Protein AF-A0A6A8ATD7-F1 (afdb_monomer_lite)

Radius of gyration: 40.84 Å; chains: 1; bounding box: 102×96×128 Å

Structure (mmCIF, N/CA/C/O backbone):
data_AF-A0A6A8ATD7-F1
#
_entry.id   AF-A0A6A8ATD7-F1
#
loop_
_atom_site.group_PDB
_atom_site.id
_atom_site.type_symbol
_atom_site.label_atom_id
_atom_site.label_alt_id
_atom_site.label_comp_id
_atom_site.label_asym_id
_atom_site.label_entity_id
_atom_site.label_seq_id
_atom_site.pdbx_PDB_ins_code
_atom_site.Cartn_x
_atom_site.Cartn_y
_atom_site.Cartn_z
_atom_site.occupancy
_atom_site.B_iso_or_equiv
_atom_site.auth_seq_id
_atom_site.auth_comp_id
_atom_site.auth_asym_id
_atom_site.auth_atom_id
_atom_site.pdbx_PDB_model_num
ATOM 1 N N . MET A 1 1 ? -62.891 -18.700 0.586 1.00 40.16 1 MET A N 1
ATOM 2 C CA . MET A 1 1 ? -63.172 -18.606 -0.859 1.00 40.16 1 MET A CA 1
ATOM 3 C C . MET A 1 1 ? -61.817 -18.672 -1.544 1.00 40.16 1 MET A C 1
ATOM 5 O O . MET A 1 1 ? -61.012 -17.787 -1.298 1.00 40.16 1 MET A O 1
ATOM 9 N N . SER A 1 2 ? -61.369 -19.858 -1.966 1.00 34.25 2 SER A N 1
ATOM 10 C CA . SER A 1 2 ? -61.765 -20.572 -3.205 1.00 34.25 2 SER A CA 1
ATOM 11 C C . SER A 1 2 ? -61.251 -19.806 -4.437 1.00 34.25 2 SER A C 1
ATOM 13 O O . SER A 1 2 ? -61.565 -18.628 -4.559 1.00 34.25 2 SER A O 1
ATOM 15 N N . VAL A 1 3 ? -60.330 -20.316 -5.267 1.00 36.59 3 VAL A N 1
ATOM 16 C CA . VAL A 1 3 ? -60.162 -21.677 -5.843 1.00 36.59 3 VAL A CA 1
ATOM 17 C C . VAL A 1 3 ? -61.295 -22.002 -6.815 1.00 36.59 3 VAL A C 1
ATOM 19 O O . VAL A 1 3 ? -62.446 -21.704 -6.510 1.00 36.59 3 VAL A O 1
ATOM 22 N N . ASP A 1 4 ? -60.899 -22.586 -7.952 1.00 38.72 4 ASP A N 1
ATOM 23 C CA . ASP A 1 4 ? -61.672 -22.819 -9.181 1.00 38.72 4 ASP A CA 1
ATOM 24 C C . ASP A 1 4 ? -62.015 -21.502 -9.929 1.00 38.72 4 ASP A C 1
ATOM 26 O O . ASP A 1 4 ? -62.230 -20.462 -9.312 1.00 38.72 4 ASP A O 1
ATOM 30 N N . ASP A 1 5 ? -61.949 -21.410 -11.262 1.00 43.12 5 ASP A N 1
ATOM 31 C CA . ASP A 1 5 ? -61.875 -22.457 -12.297 1.00 43.12 5 ASP A CA 1
ATOM 32 C C . ASP A 1 5 ? -60.520 -22.620 -13.024 1.00 43.12 5 ASP A C 1
ATOM 34 O O . ASP A 1 5 ? -59.587 -21.824 -12.882 1.00 43.12 5 ASP A O 1
ATOM 38 N N . LYS A 1 6 ? -60.398 -23.708 -13.808 1.00 36.31 6 LYS A N 1
ATOM 39 C CA . LYS A 1 6 ? -59.139 -24.159 -14.433 1.00 36.31 6 LYS A CA 1
ATOM 40 C C . LYS A 1 6 ? -59.381 -25.014 -15.699 1.00 36.31 6 LYS A C 1
ATOM 42 O O . LYS A 1 6 ? -60.119 -25.988 -15.616 1.00 36.31 6 LYS A O 1
ATOM 47 N N . LYS A 1 7 ? -58.570 -24.796 -16.759 1.00 32.59 7 LYS A N 1
ATOM 48 C CA . LYS A 1 7 ? -58.165 -25.786 -17.812 1.00 32.59 7 LYS A CA 1
ATOM 49 C C . LYS A 1 7 ? -59.142 -26.073 -18.995 1.00 32.59 7 LYS A C 1
ATOM 51 O O . LYS A 1 7 ? -60.333 -25.845 -18.873 1.00 32.59 7 LYS A O 1
ATOM 56 N N . ALA A 1 8 ? -58.579 -26.685 -20.066 1.00 34.16 8 ALA A N 1
ATOM 57 C CA . ALA A 1 8 ? -59.186 -27.320 -21.275 1.00 34.16 8 ALA A CA 1
ATOM 58 C C . ALA A 1 8 ? -59.668 -26.360 -22.400 1.00 34.16 8 ALA A C 1
ATOM 60 O O . ALA A 1 8 ? -60.276 -25.353 -22.066 1.00 34.16 8 ALA A O 1
ATOM 61 N N . LEU A 1 9 ? -59.476 -26.544 -23.731 1.00 35.12 9 LEU A N 1
ATOM 62 C CA . LEU A 1 9 ? -58.783 -27.466 -24.704 1.00 35.12 9 LEU A CA 1
ATOM 63 C C . LEU A 1 9 ? -58.534 -26.641 -26.020 1.00 35.12 9 LEU A C 1
ATOM 65 O O . LEU A 1 9 ? -59.105 -25.557 -26.110 1.00 35.12 9 LEU A O 1
ATOM 69 N N . LYS A 1 10 ? -57.805 -26.987 -27.106 1.00 34.66 10 LYS A N 1
ATOM 70 C CA . LYS A 1 10 ? -56.886 -28.073 -27.583 1.00 34.66 10 LYS A CA 1
ATOM 71 C C . LYS A 1 10 ? -55.489 -27.421 -27.884 1.00 34.66 10 LYS A C 1
ATOM 73 O O . LYS A 1 10 ? -55.251 -26.360 -27.315 1.00 34.66 10 LYS A O 1
ATOM 78 N N . GLU A 1 11 ? -54.444 -27.890 -28.594 1.00 32.44 11 GLU A N 1
ATOM 79 C CA . GLU A 1 11 ? -54.056 -28.951 -29.577 1.00 32.44 11 GLU A CA 1
ATOM 80 C C . GLU A 1 11 ? -54.230 -28.696 -31.099 1.00 32.44 11 GLU A C 1
ATOM 82 O O . GLU A 1 11 ? -55.168 -28.021 -31.506 1.00 32.44 11 GLU A O 1
ATOM 87 N N . GLU A 1 12 ? -53.313 -29.310 -31.879 1.00 34.22 12 GLU A N 1
ATOM 88 C CA . GLU A 1 12 ? -53.063 -29.269 -33.350 1.00 34.22 12 GLU A CA 1
ATOM 89 C C . GLU A 1 12 ? -52.489 -27.924 -33.887 1.00 34.22 12 GLU A C 1
ATOM 91 O O . GLU A 1 12 ? -53.000 -26.857 -33.562 1.00 34.22 12 GLU A O 1
ATOM 96 N N . GLU A 1 13 ? -51.295 -27.825 -34.509 1.00 33.88 13 GLU A N 1
ATOM 97 C CA . GLU A 1 13 ? -50.647 -28.521 -35.665 1.00 33.88 13 GLU A CA 1
ATOM 98 C C . GLU A 1 13 ? -51.083 -27.964 -37.045 1.00 33.88 13 GLU A C 1
ATOM 100 O O . GLU A 1 13 ? -52.244 -27.613 -37.208 1.00 33.88 13 GLU A O 1
ATOM 105 N N . SER A 1 14 ? -50.234 -27.834 -38.083 1.00 30.80 14 SER A N 1
ATOM 106 C CA . SER A 1 14 ? -48.757 -27.912 -38.233 1.00 30.80 14 SER A CA 1
ATOM 107 C C . SER A 1 14 ? -48.325 -27.348 -39.622 1.00 30.80 14 SER A C 1
ATOM 109 O O . SER A 1 14 ? -49.180 -26.937 -40.400 1.00 30.80 14 SER A O 1
ATOM 111 N N . GLU A 1 15 ? -47.013 -27.345 -39.935 1.00 35.56 15 GLU A N 1
ATOM 112 C CA . GLU A 1 15 ? -46.408 -27.040 -41.266 1.00 35.56 15 GLU A CA 1
ATOM 113 C C . GLU A 1 15 ? -46.536 -25.560 -41.762 1.00 35.56 15 GLU A C 1
ATOM 115 O O . GLU A 1 15 ? -47.236 -24.758 -41.156 1.00 35.56 15 GLU A O 1
ATOM 120 N N . GLU A 1 16 ? -45.797 -25.039 -42.760 1.00 34.44 16 GLU A N 1
ATOM 121 C CA . GLU A 1 16 ? -44.827 -25.622 -43.711 1.00 34.44 16 GLU A CA 1
ATOM 122 C C . GLU A 1 16 ? -43.628 -24.662 -44.022 1.00 34.44 16 GLU A C 1
ATOM 124 O O . GLU A 1 16 ? -43.617 -23.498 -43.631 1.00 34.44 16 GLU A O 1
ATOM 129 N N . LYS A 1 17 ? -42.610 -25.207 -44.712 1.00 32.72 17 LYS A N 1
ATOM 130 C CA . LYS A 1 17 ? -41.362 -24.678 -45.341 1.00 32.72 17 LYS A CA 1
ATOM 131 C C . LYS A 1 17 ? -41.271 -23.155 -45.633 1.00 32.72 17 LYS A C 1
ATOM 133 O O . LYS A 1 17 ? -42.250 -22.526 -45.997 1.00 32.72 17 LYS A O 1
ATOM 138 N N . ALA A 1 18 ? -40.131 -22.457 -45.526 1.00 31.05 18 ALA A N 1
ATOM 139 C CA . ALA A 1 18 ? -38.721 -22.736 -45.879 1.00 31.05 18 ALA A CA 1
ATOM 140 C C . ALA A 1 18 ? -38.381 -22.686 -47.392 1.00 31.05 18 ALA A C 1
ATOM 142 O O . ALA A 1 18 ? -38.636 -23.635 -48.123 1.00 31.05 18 ALA A O 1
ATOM 143 N N . GLU A 1 19 ? -37.673 -21.636 -47.830 1.00 32.84 19 GLU A N 1
ATOM 144 C CA . GLU A 1 19 ? -36.906 -21.616 -49.090 1.00 32.84 19 GLU A CA 1
ATOM 145 C C . GLU A 1 19 ? -35.592 -20.821 -48.908 1.00 32.84 19 GLU A C 1
ATOM 147 O O . GLU A 1 19 ? -35.436 -20.079 -47.934 1.00 32.84 19 GLU A O 1
ATOM 152 N N . ALA A 1 20 ? -34.609 -21.041 -49.788 1.00 32.78 20 ALA A N 1
ATOM 153 C CA . ALA A 1 20 ? -33.215 -20.627 -49.618 1.00 32.78 20 ALA A CA 1
ATOM 154 C C . ALA A 1 20 ? -32.666 -19.803 -50.808 1.00 32.78 20 ALA A C 1
ATOM 156 O O . ALA A 1 20 ? -33.395 -19.381 -51.699 1.00 32.78 20 ALA A O 1
ATOM 157 N N . ALA A 1 21 ? -31.357 -19.532 -50.776 1.00 35.41 21 ALA A N 1
ATOM 158 C CA . ALA A 1 21 ? -30.623 -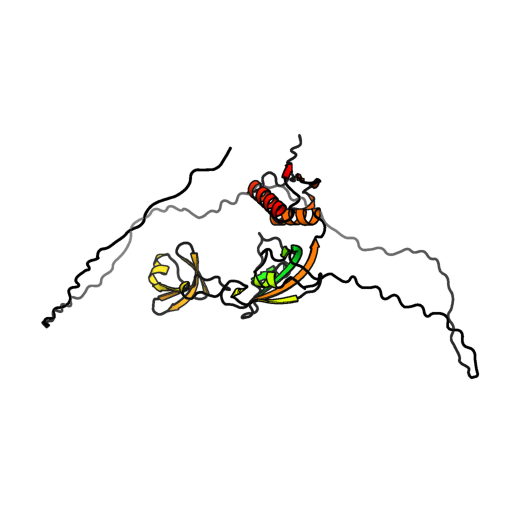18.703 -51.737 1.00 35.41 21 ALA A CA 1
ATOM 159 C C . ALA A 1 21 ? -30.608 -19.251 -53.184 1.00 35.41 21 ALA A C 1
ATOM 161 O O . ALA A 1 21 ? -31.016 -20.382 -53.448 1.00 35.41 21 ALA A O 1
ATOM 162 N N . PRO A 1 22 ? -29.962 -18.508 -54.100 1.00 43.31 22 PRO A N 1
ATOM 163 C CA . PRO A 1 22 ? -28.815 -19.137 -54.762 1.00 43.31 22 PRO A CA 1
ATOM 164 C C . PRO A 1 22 ? -27.500 -18.348 -54.640 1.00 43.31 22 PRO A C 1
ATOM 166 O O . PRO A 1 22 ? -27.470 -17.122 -54.531 1.00 43.31 22 PRO A O 1
ATOM 169 N N . GLU A 1 23 ? -26.387 -19.080 -54.704 1.00 34.09 23 GLU A N 1
ATOM 170 C CA . GLU A 1 23 ? -25.061 -18.526 -55.003 1.00 34.09 23 GLU A CA 1
ATOM 171 C C . GLU A 1 23 ? -24.939 -18.166 -56.497 1.00 34.09 23 GLU A C 1
ATOM 173 O O . GLU A 1 23 ? -25.579 -18.797 -57.336 1.00 34.09 23 GLU A O 1
ATOM 178 N N . GLU A 1 24 ? -23.995 -17.288 -56.869 1.00 29.91 24 GLU A N 1
ATOM 179 C CA . GLU A 1 24 ? -23.385 -17.374 -58.206 1.00 29.91 24 GLU A CA 1
ATOM 180 C C . GLU A 1 24 ? -21.855 -17.185 -58.182 1.00 29.91 24 GLU A C 1
ATOM 182 O O . GLU A 1 24 ? -21.312 -16.194 -57.688 1.00 29.91 24 GLU A O 1
ATOM 187 N N . LYS A 1 25 ? -21.156 -18.166 -58.765 1.00 32.47 25 LYS A N 1
ATOM 188 C CA . LYS A 1 25 ? -19.727 -18.206 -59.123 1.00 32.47 25 LYS A CA 1
ATOM 189 C C . LYS A 1 25 ? -19.558 -19.243 -60.251 1.00 32.47 25 LYS A C 1
ATOM 191 O O . LYS A 1 25 ? -20.339 -20.188 -60.306 1.00 32.47 25 LYS A O 1
ATOM 196 N N . PRO A 1 26 ? -18.448 -19.246 -61.012 1.00 48.28 26 PRO A N 1
ATOM 197 C CA . PRO A 1 26 ? -17.625 -18.119 -61.458 1.00 48.28 26 PRO A CA 1
ATOM 198 C C . PRO A 1 26 ? -17.373 -18.172 -62.988 1.00 48.28 26 PRO A C 1
ATOM 200 O O . PRO A 1 26 ? -17.513 -19.223 -63.615 1.00 48.28 26 PRO A O 1
ATOM 203 N N . LYS A 1 27 ? -16.858 -17.096 -63.607 1.00 33.53 27 LYS A N 1
ATOM 204 C CA . LYS A 1 27 ? -16.303 -17.166 -64.981 1.00 33.53 27 LYS A CA 1
ATOM 205 C C . LYS A 1 27 ? -14.881 -16.603 -65.085 1.00 33.53 27 LYS A C 1
ATOM 207 O O . LYS A 1 27 ? -14.540 -15.583 -64.496 1.00 33.53 27 LYS A O 1
ATOM 212 N N . LYS A 1 28 ? -14.036 -17.326 -65.830 1.00 31.05 28 LYS A N 1
ATOM 213 C CA . LYS A 1 28 ? -12.621 -17.023 -66.123 1.00 31.05 28 LYS A CA 1
ATOM 214 C C . LYS A 1 28 ? -12.524 -16.212 -67.422 1.00 31.05 28 LYS A C 1
ATOM 216 O O . LYS A 1 28 ? -13.229 -16.578 -68.355 1.00 31.05 28 LYS A O 1
ATOM 221 N N . ALA A 1 29 ? -11.556 -15.294 -67.564 1.00 29.98 29 ALA A N 1
ATOM 222 C CA . ALA A 1 29 ? -10.879 -15.066 -68.857 1.00 29.98 29 ALA A CA 1
ATOM 223 C C . ALA A 1 29 ? -9.576 -14.228 -68.796 1.00 29.98 29 ALA A C 1
ATOM 225 O O . ALA A 1 29 ? -9.501 -13.183 -68.167 1.00 29.98 29 ALA A O 1
ATOM 226 N N . ALA A 1 30 ? -8.583 -14.696 -69.561 1.00 30.75 30 ALA A N 1
ATOM 227 C CA . ALA A 1 30 ? -7.641 -13.936 -70.399 1.00 30.75 30 ALA A CA 1
ATOM 228 C C . ALA A 1 30 ? -6.889 -12.679 -69.879 1.00 30.75 30 ALA A C 1
ATOM 230 O O . ALA A 1 30 ? -7.307 -11.537 -70.034 1.00 30.75 30 ALA A O 1
ATOM 231 N N . LYS A 1 31 ? -5.621 -12.923 -69.514 1.00 29.11 31 LYS A N 1
ATOM 232 C CA . LYS A 1 31 ? -4.404 -12.206 -69.972 1.00 29.11 31 LYS A CA 1
ATOM 233 C C . LYS A 1 31 ? -4.601 -11.045 -70.980 1.00 29.11 31 LYS A C 1
ATOM 235 O O . LYS A 1 31 ? -5.037 -11.281 -72.106 1.00 29.11 31 LYS A O 1
ATOM 240 N N . LYS A 1 32 ? -3.920 -9.915 -70.736 1.00 31.42 32 LYS A N 1
ATOM 241 C CA . LYS A 1 32 ? -3.170 -9.224 -71.807 1.00 31.42 32 LYS A CA 1
ATOM 242 C C . LYS A 1 32 ? -1.857 -8.622 -71.289 1.00 31.42 32 LYS A C 1
ATOM 244 O O . LYS A 1 32 ? -1.850 -7.859 -70.332 1.00 31.42 32 LYS A O 1
ATOM 249 N N . LYS A 1 33 ? -0.735 -8.989 -71.920 1.00 30.55 33 LYS A N 1
ATOM 250 C CA . LYS A 1 33 ? 0.562 -8.309 -71.757 1.00 30.55 33 LYS A CA 1
ATOM 251 C C . LYS A 1 33 ? 0.620 -7.137 -72.737 1.00 30.55 33 LYS A C 1
ATOM 253 O O . LYS A 1 33 ? 0.372 -7.358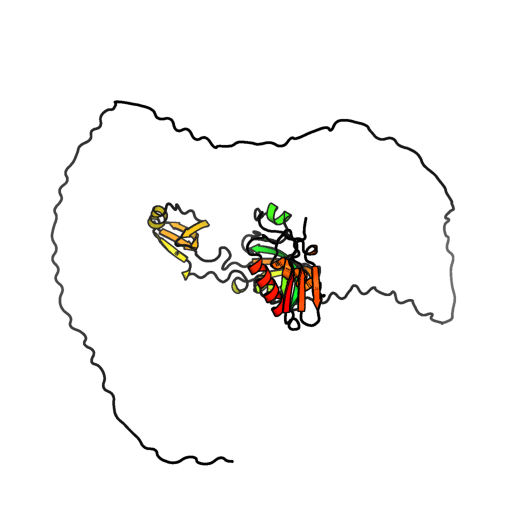 -73.918 1.00 30.55 33 LYS A O 1
ATOM 258 N N . THR A 1 34 ? 1.130 -5.988 -72.306 1.00 29.97 34 THR A N 1
ATOM 259 C CA . THR A 1 34 ? 1.780 -5.014 -73.199 1.00 29.97 34 THR A CA 1
ATOM 260 C C . THR A 1 34 ? 2.952 -4.360 -72.475 1.00 29.97 34 THR A C 1
ATOM 262 O O . THR A 1 34 ? 2.789 -3.709 -71.451 1.00 29.97 34 THR A O 1
ATOM 265 N N . THR A 1 35 ? 4.157 -4.559 -73.006 1.00 27.31 35 THR A N 1
ATOM 266 C CA . THR A 1 35 ? 5.391 -3.896 -72.564 1.00 27.31 35 THR A CA 1
ATOM 267 C C . THR A 1 35 ? 5.748 -2.756 -73.518 1.00 27.31 35 THR A C 1
ATOM 269 O O . THR A 1 35 ? 5.368 -2.825 -74.688 1.00 27.31 35 THR A O 1
ATOM 272 N N . LYS A 1 36 ? 6.532 -1.777 -73.021 1.00 29.59 36 LYS A N 1
ATOM 273 C CA . LYS A 1 36 ? 7.316 -0.702 -73.699 1.00 29.59 36 LYS A CA 1
ATOM 274 C C . LYS A 1 36 ? 7.022 0.681 -73.083 1.00 29.59 36 LYS A C 1
ATOM 276 O O . LYS A 1 36 ? 5.911 0.910 -72.636 1.00 29.59 36 LYS A O 1
ATOM 281 N N . LYS A 1 37 ? 7.946 1.656 -73.073 1.00 28.81 37 LYS A N 1
ATOM 282 C CA . LYS A 1 37 ? 9.426 1.651 -73.225 1.00 28.81 37 LYS A CA 1
ATOM 283 C C . LYS A 1 37 ? 9.957 3.047 -72.843 1.00 28.81 37 LYS A C 1
ATOM 285 O O . LYS A 1 37 ? 9.271 4.027 -73.080 1.00 28.81 37 LYS A O 1
ATOM 290 N N . LYS A 1 38 ? 11.185 3.101 -72.304 1.00 26.36 38 LYS A N 1
ATOM 291 C CA . LYS A 1 38 ? 12.090 4.265 -72.130 1.00 26.36 38 LYS A CA 1
ATOM 292 C C . LYS A 1 38 ? 11.544 5.677 -72.451 1.00 26.36 38 LYS A C 1
ATOM 294 O O . LYS A 1 38 ? 11.350 6.003 -73.617 1.00 26.36 38 LYS A O 1
ATOM 299 N N . ALA A 1 39 ? 11.670 6.580 -71.480 1.00 29.58 39 ALA A N 1
ATOM 300 C CA . ALA A 1 39 ? 12.248 7.901 -71.729 1.00 29.58 39 ALA A CA 1
ATOM 301 C C . ALA A 1 39 ? 13.116 8.307 -70.528 1.00 29.58 39 ALA A C 1
ATOM 303 O O . ALA A 1 39 ? 12.707 8.146 -69.383 1.00 29.58 39 ALA A O 1
ATOM 304 N N . ALA A 1 40 ? 14.319 8.815 -70.787 1.00 29.56 40 ALA A N 1
ATOM 305 C CA . ALA A 1 40 ? 15.171 9.432 -69.777 1.00 29.56 40 ALA A CA 1
ATOM 306 C C . ALA A 1 40 ? 15.479 10.858 -70.229 1.00 29.56 40 ALA A C 1
ATOM 308 O O . ALA A 1 40 ? 15.766 11.070 -71.408 1.00 29.56 40 ALA A O 1
ATOM 309 N N . LYS A 1 41 ? 15.474 11.827 -69.309 1.00 31.27 41 LYS A N 1
ATOM 310 C CA . LYS A 1 41 ? 16.052 13.145 -69.581 1.00 31.27 41 LYS A CA 1
ATOM 311 C C . LYS A 1 41 ? 16.795 13.662 -68.355 1.00 31.27 41 LYS A C 1
ATOM 313 O O . LYS A 1 41 ? 16.207 13.982 -67.330 1.00 31.27 41 LYS A O 1
ATOM 318 N N . LYS A 1 42 ? 18.119 13.690 -68.483 1.00 30.20 42 LYS A N 1
ATOM 319 C CA . LYS A 1 42 ? 19.069 14.250 -67.522 1.00 30.20 42 LYS A CA 1
ATOM 320 C C . LYS A 1 42 ? 19.272 15.719 -67.893 1.00 30.20 42 LYS A C 1
ATOM 322 O O . LYS A 1 42 ? 19.686 15.994 -69.015 1.00 30.20 42 LYS A O 1
ATOM 327 N N . VAL A 1 43 ? 19.001 16.638 -66.972 1.00 30.61 43 VAL A N 1
ATOM 328 C CA . VAL A 1 43 ? 19.384 18.056 -67.081 1.00 30.61 43 VAL A CA 1
ATOM 329 C C . VAL A 1 43 ? 20.166 18.419 -65.821 1.00 30.61 43 VAL A C 1
ATOM 331 O O . VAL A 1 43 ? 19.935 17.849 -64.756 1.00 30.61 43 VAL A O 1
ATOM 334 N N . THR A 1 44 ? 21.172 19.275 -65.966 1.00 24.91 44 THR A N 1
ATOM 335 C CA . THR A 1 44 ? 22.261 19.456 -65.000 1.00 24.91 44 THR A CA 1
ATOM 336 C C . THR A 1 44 ? 22.473 20.926 -64.641 1.00 24.91 44 THR A C 1
ATOM 338 O O . THR A 1 44 ? 22.157 21.817 -65.424 1.00 24.91 44 THR A O 1
ATOM 341 N N . THR A 1 45 ? 23.150 21.158 -63.507 1.00 25.64 45 THR A N 1
ATOM 342 C CA . THR A 1 45 ? 23.632 22.476 -63.028 1.00 25.64 45 THR A CA 1
ATOM 343 C C . THR A 1 45 ? 22.514 23.413 -62.502 1.00 25.64 45 THR A C 1
ATOM 345 O O . THR A 1 45 ? 21.340 23.139 -62.707 1.00 25.64 45 THR A O 1
ATOM 348 N N . LYS A 1 46 ? 22.796 24.478 -61.729 1.00 29.20 46 LYS A N 1
ATOM 349 C CA . LYS A 1 46 ? 24.097 25.121 -61.454 1.00 29.20 46 LYS A CA 1
ATOM 350 C C . LYS A 1 46 ? 24.228 25.669 -60.021 1.00 29.20 46 LYS A C 1
ATOM 352 O O . LYS A 1 46 ? 23.265 26.076 -59.388 1.00 29.20 46 LYS A O 1
ATOM 357 N N . LYS A 1 47 ? 25.476 25.682 -59.548 1.00 29.62 47 LYS A N 1
ATOM 358 C CA . LYS A 1 47 ? 25.993 26.223 -58.276 1.00 29.62 47 LYS A CA 1
ATOM 359 C C . LYS A 1 47 ? 26.081 27.755 -58.312 1.00 29.62 47 LYS A C 1
ATOM 361 O O . LYS A 1 47 ? 26.689 28.257 -59.255 1.00 29.62 47 LYS A O 1
ATOM 366 N N . MET A 1 48 ? 25.654 28.460 -57.254 1.00 28.30 48 MET A N 1
ATOM 367 C CA . MET A 1 48 ? 26.293 29.713 -56.789 1.00 28.30 48 MET A CA 1
ATOM 368 C C . MET A 1 48 ? 25.820 30.173 -55.394 1.00 28.30 48 MET A C 1
ATOM 370 O O . MET A 1 48 ? 24.810 29.692 -54.893 1.00 28.30 48 MET A O 1
ATOM 374 N N . ALA A 1 49 ? 26.582 31.078 -54.763 1.00 31.95 49 ALA A N 1
ATOM 375 C CA . ALA A 1 49 ? 26.300 31.674 -53.450 1.00 31.95 49 ALA A CA 1
ATOM 376 C C . ALA A 1 49 ? 26.966 33.060 -53.318 1.00 31.95 49 ALA A C 1
ATOM 378 O O . ALA A 1 49 ? 28.097 33.220 -53.783 1.00 31.95 49 ALA A O 1
ATOM 379 N N . SER A 1 50 ? 26.329 34.037 -52.648 1.00 27.98 50 SER A N 1
ATOM 380 C CA . SER A 1 50 ? 26.954 35.346 -52.355 1.00 27.98 50 SER A CA 1
ATOM 381 C C . SER A 1 50 ? 26.250 36.219 -51.288 1.00 27.98 50 SER A C 1
ATOM 383 O O . SER A 1 50 ? 25.103 36.609 -51.457 1.00 27.98 50 SER A O 1
ATOM 385 N N . LYS A 1 51 ? 27.017 36.601 -50.252 1.00 28.23 51 LYS A N 1
ATOM 386 C CA . LYS A 1 51 ? 27.095 37.915 -49.552 1.00 28.23 51 LYS A CA 1
ATOM 387 C C . LYS A 1 51 ? 25.824 38.737 -49.175 1.00 28.23 51 LYS A C 1
ATOM 389 O O . LYS A 1 51 ? 25.369 39.574 -49.935 1.00 28.23 51 LYS A O 1
ATOM 394 N N . ALA A 1 52 ? 25.452 38.652 -47.890 1.00 27.39 52 ALA A N 1
ATOM 395 C CA . ALA A 1 52 ? 25.731 39.636 -46.809 1.00 27.39 52 ALA A CA 1
ATOM 396 C C . ALA A 1 52 ? 25.228 41.122 -46.789 1.00 27.39 52 ALA A C 1
ATOM 398 O O . ALA A 1 52 ? 25.552 41.925 -47.653 1.00 27.39 52 ALA A O 1
ATOM 399 N N . LYS A 1 53 ? 24.729 41.499 -45.584 1.00 26.70 53 LYS A N 1
ATOM 400 C CA . LYS A 1 53 ? 24.822 42.793 -44.833 1.00 26.70 53 LYS A CA 1
ATOM 401 C C . LYS A 1 53 ? 23.985 44.044 -45.218 1.00 26.70 53 LYS A C 1
ATOM 403 O O . LYS A 1 53 ? 24.451 44.890 -45.973 1.00 26.70 53 LYS A O 1
ATOM 408 N N . LYS A 1 54 ? 22.909 44.284 -44.442 1.00 26.62 54 LYS A N 1
ATOM 409 C CA . LYS A 1 54 ? 22.557 45.493 -43.621 1.00 26.62 54 LYS A CA 1
ATOM 410 C C . LYS A 1 54 ? 21.119 45.300 -43.068 1.00 26.62 54 LYS A C 1
ATOM 412 O O . LYS A 1 54 ? 20.355 44.595 -43.709 1.00 26.62 54 LYS A O 1
ATOM 417 N N . ALA A 1 55 ? 20.668 45.835 -41.927 1.00 27.25 55 ALA A N 1
ATOM 418 C CA . ALA A 1 55 ? 21.322 46.499 -40.788 1.00 27.25 55 ALA A CA 1
ATOM 419 C C . ALA A 1 55 ? 20.536 46.188 -39.478 1.00 27.25 55 ALA A C 1
ATOM 421 O O . ALA A 1 55 ? 19.570 45.432 -39.497 1.00 27.25 55 ALA A O 1
ATOM 422 N N . GLU A 1 56 ? 20.979 46.725 -38.339 1.00 28.73 56 GLU A N 1
ATOM 423 C CA . GLU A 1 56 ? 20.439 46.478 -36.983 1.00 28.73 56 GLU A CA 1
ATOM 424 C C . GLU A 1 56 ? 19.251 47.424 -36.631 1.00 28.73 56 GLU A C 1
ATOM 426 O O . GLU A 1 56 ? 19.090 48.428 -37.326 1.00 28.73 56 GLU A O 1
ATOM 431 N N . PRO A 1 57 ? 18.420 47.153 -35.590 1.00 32.41 57 PRO A N 1
ATOM 432 C CA . PRO A 1 57 ? 18.859 47.370 -34.202 1.00 32.41 57 PRO A CA 1
ATOM 433 C C . PRO A 1 57 ? 18.459 46.287 -33.173 1.00 32.41 57 PRO A C 1
ATOM 435 O O . PRO A 1 57 ? 17.548 45.481 -33.352 1.00 32.41 57 PRO A O 1
ATOM 438 N N . LYS A 1 58 ? 19.166 46.305 -32.037 1.00 27.42 58 LYS A N 1
ATOM 439 C CA . LYS A 1 58 ? 19.061 45.349 -30.921 1.00 27.42 58 LYS A CA 1
ATOM 440 C C . LYS A 1 58 ? 17.797 45.554 -30.068 1.00 27.42 58 LYS A C 1
ATOM 442 O O . LYS A 1 58 ? 17.567 46.655 -29.573 1.00 27.42 58 LYS A O 1
ATOM 447 N N . LYS A 1 59 ? 17.110 44.465 -29.698 1.00 30.23 59 LYS A N 1
ATOM 448 C CA . LYS A 1 59 ? 16.376 44.369 -28.416 1.00 30.23 59 LYS A CA 1
ATOM 449 C C . LYS A 1 59 ? 16.964 43.240 -27.568 1.00 30.23 59 LYS A C 1
ATOM 451 O O . LYS A 1 59 ? 16.983 42.088 -27.985 1.00 30.23 59 LYS A O 1
ATOM 456 N N . LYS A 1 60 ? 17.460 43.580 -26.372 1.00 28.89 60 LYS A N 1
ATOM 457 C CA . LYS A 1 60 ? 17.896 42.611 -25.354 1.00 28.89 60 LYS A CA 1
ATOM 458 C C . LYS A 1 60 ? 16.688 42.184 -24.516 1.00 28.89 60 LYS A C 1
ATOM 460 O O . LYS A 1 60 ? 16.084 43.034 -23.872 1.00 28.89 60 LYS A O 1
ATOM 465 N N . THR A 1 61 ? 16.418 40.887 -24.423 1.00 27.28 61 THR A N 1
ATOM 466 C CA . THR A 1 61 ? 15.538 40.300 -23.396 1.00 27.28 61 THR A CA 1
ATOM 467 C C . THR A 1 61 ? 16.261 39.143 -22.710 1.00 27.28 61 THR A C 1
ATOM 469 O O . THR A 1 61 ? 16.114 37.970 -23.041 1.00 27.28 61 THR A O 1
ATOM 472 N N . THR A 1 62 ? 17.121 39.487 -21.751 1.00 27.23 62 THR A N 1
ATOM 473 C CA . THR A 1 62 ? 17.844 38.512 -20.924 1.00 27.23 62 THR A CA 1
ATOM 474 C C . THR A 1 62 ? 16.898 37.760 -19.992 1.00 27.23 62 THR A C 1
ATOM 476 O O . THR A 1 62 ? 16.060 38.383 -19.338 1.00 27.23 62 THR A O 1
ATOM 479 N N . LYS A 1 63 ? 17.114 36.447 -19.826 1.00 31.44 63 LYS A N 1
ATOM 480 C CA . LYS A 1 63 ? 16.550 35.672 -18.707 1.00 31.44 63 LYS A CA 1
ATOM 481 C C . LYS A 1 63 ? 16.809 36.402 -17.382 1.00 31.44 63 LYS A C 1
ATOM 483 O O . LYS A 1 63 ? 17.955 36.742 -17.095 1.00 31.44 63 LYS A O 1
ATOM 488 N N . LYS A 1 64 ? 15.794 36.526 -16.524 1.00 30.09 64 LYS A N 1
ATOM 489 C CA . LYS A 1 64 ? 16.001 36.771 -15.090 1.00 30.09 64 LYS A CA 1
ATOM 490 C C . LYS A 1 64 ? 14.928 36.051 -14.277 1.00 30.09 64 LYS A C 1
ATOM 492 O O . LYS A 1 64 ? 13.772 36.457 -14.286 1.00 30.09 64 LYS A O 1
ATOM 497 N N . LYS A 1 65 ? 15.314 34.979 -13.571 1.00 28.05 65 LYS A N 1
ATOM 498 C CA . LYS A 1 65 ? 14.464 34.379 -12.530 1.00 28.05 65 LYS A CA 1
ATOM 499 C C . LYS A 1 65 ? 14.216 35.442 -11.455 1.00 28.05 65 LYS A C 1
ATOM 501 O O . LYS A 1 65 ? 15.175 36.004 -10.925 1.00 28.05 65 LYS A O 1
ATOM 506 N N . ALA A 1 66 ? 12.956 35.701 -11.124 1.00 27.80 66 ALA A N 1
ATOM 507 C CA . ALA A 1 66 ? 12.588 36.594 -10.034 1.00 27.80 66 ALA A CA 1
ATOM 508 C C . ALA A 1 66 ? 12.652 35.847 -8.692 1.00 27.80 66 ALA A C 1
ATOM 510 O O . ALA A 1 66 ? 11.638 35.417 -8.157 1.00 27.80 66 ALA A O 1
ATOM 511 N N . ALA A 1 67 ? 13.856 35.698 -8.136 1.00 28.05 67 ALA A N 1
ATOM 512 C CA . ALA A 1 67 ? 14.000 35.402 -6.715 1.00 28.05 67 ALA A CA 1
ATOM 513 C C . ALA A 1 67 ? 13.927 36.725 -5.935 1.00 28.05 67 ALA A C 1
ATOM 515 O O . ALA A 1 67 ? 14.793 37.587 -6.105 1.00 28.05 67 ALA A O 1
ATOM 516 N N . LYS A 1 68 ? 12.918 36.895 -5.073 1.00 27.84 68 LYS A N 1
ATOM 517 C CA . LYS A 1 68 ? 12.892 37.967 -4.067 1.00 27.84 68 LYS A CA 1
ATOM 518 C C . LYS A 1 68 ? 12.520 37.385 -2.704 1.00 27.84 68 LYS A C 1
ATOM 520 O O . LYS A 1 68 ? 11.768 36.425 -2.611 1.00 27.84 68 LYS A O 1
ATOM 525 N N . LYS A 1 69 ? 13.142 37.933 -1.663 1.00 26.98 69 LYS A N 1
ATOM 526 C CA . LYS A 1 69 ? 13.321 37.329 -0.339 1.00 26.98 69 LYS A CA 1
ATOM 527 C C . LYS A 1 69 ? 12.837 38.305 0.731 1.00 26.98 69 LYS A C 1
ATOM 529 O O . LYS A 1 69 ? 13.323 39.433 0.756 1.00 26.98 69 LYS A O 1
ATOM 534 N N . VAL A 1 70 ? 11.953 37.849 1.618 1.00 27.58 70 VAL A N 1
ATOM 535 C CA . VAL A 1 70 ? 11.509 38.548 2.840 1.00 27.58 70 VAL A CA 1
ATOM 536 C C . VAL A 1 70 ? 11.400 37.480 3.943 1.00 27.58 70 VAL A C 1
ATOM 538 O O . VAL A 1 70 ? 10.421 36.756 3.998 1.00 27.58 70 VAL A O 1
ATOM 541 N N . THR A 1 71 ? 12.494 37.060 4.583 1.00 23.66 71 THR A N 1
ATOM 542 C CA . THR A 1 71 ? 13.140 37.667 5.770 1.00 23.66 71 THR A CA 1
ATOM 543 C C . THR A 1 71 ? 12.329 37.605 7.071 1.00 23.66 71 THR A C 1
ATOM 545 O O . THR A 1 71 ? 11.601 38.536 7.400 1.00 23.66 71 THR A O 1
ATOM 548 N N . THR A 1 72 ? 12.641 36.612 7.903 1.00 27.02 72 THR A N 1
ATOM 549 C CA . THR A 1 72 ? 12.688 36.748 9.371 1.00 27.02 72 THR A CA 1
ATOM 550 C C . THR A 1 72 ? 14.099 36.388 9.867 1.00 27.02 72 THR A C 1
ATOM 552 O O . THR A 1 72 ? 14.941 35.922 9.093 1.00 27.02 72 THR A O 1
ATOM 555 N N . LYS A 1 73 ? 14.436 36.756 11.111 1.00 28.86 73 LYS A N 1
ATOM 556 C CA . LYS A 1 73 ? 15.834 36.870 11.571 1.00 28.86 73 LYS A CA 1
ATOM 557 C C . LYS A 1 73 ? 16.390 35.568 12.156 1.00 28.86 73 LYS A C 1
ATOM 559 O O . LYS A 1 73 ? 15.760 34.937 12.993 1.00 28.86 73 LYS A O 1
ATOM 564 N N . LYS A 1 74 ? 17.648 35.271 11.819 1.00 26.47 74 LYS A N 1
ATOM 565 C CA . LYS A 1 74 ? 18.515 34.349 12.564 1.00 26.47 74 LYS A CA 1
ATOM 566 C C . LYS A 1 74 ? 19.241 35.129 13.664 1.00 26.47 74 LYS A C 1
ATOM 568 O O . LYS A 1 74 ? 20.125 35.924 13.353 1.00 26.47 74 LYS A O 1
ATOM 573 N N . THR A 1 75 ? 18.908 34.890 14.927 1.00 25.36 75 THR A N 1
ATOM 574 C CA . THR A 1 75 ? 19.789 35.198 16.066 1.00 25.36 75 THR A CA 1
ATOM 575 C C . THR A 1 75 ? 20.682 33.988 16.342 1.00 25.36 75 THR A C 1
ATOM 577 O O . THR A 1 75 ? 20.277 32.844 16.147 1.00 25.36 75 THR A O 1
ATOM 580 N N . ALA A 1 76 ? 21.934 34.227 16.733 1.00 28.25 76 ALA A N 1
ATOM 581 C CA . ALA A 1 76 ? 22.901 33.166 16.995 1.00 28.25 76 ALA A CA 1
ATOM 582 C C . ALA A 1 76 ? 23.834 33.557 18.145 1.00 28.25 76 ALA A C 1
ATOM 584 O O . ALA A 1 76 ? 24.471 34.606 18.099 1.00 28.25 76 ALA A O 1
ATOM 585 N N . SER A 1 77 ? 23.952 32.682 19.143 1.00 27.42 77 SER A N 1
ATOM 586 C CA . SER A 1 77 ? 24.892 32.819 20.259 1.00 27.42 77 SER A CA 1
ATOM 587 C C . SER A 1 77 ? 25.285 31.432 20.788 1.00 27.42 77 SER A C 1
ATOM 589 O O . SER A 1 77 ? 24.520 30.782 21.494 1.00 27.42 77 SER A O 1
ATOM 591 N N . LYS A 1 78 ? 26.485 30.940 20.433 1.00 25.69 78 LYS A N 1
ATOM 592 C CA . LYS A 1 78 ? 27.054 29.711 21.026 1.00 25.69 78 LYS A CA 1
ATOM 593 C C . LYS A 1 78 ? 28.582 29.623 20.896 1.00 25.69 78 LYS A C 1
ATOM 595 O O . LYS A 1 78 ? 29.094 29.196 19.867 1.00 25.69 78 LYS A O 1
ATOM 600 N N . ALA A 1 79 ? 29.296 29.987 21.963 1.00 28.53 79 ALA A N 1
ATOM 601 C CA . ALA A 1 79 ? 30.714 29.703 22.249 1.00 28.53 79 ALA A CA 1
ATOM 602 C C . ALA A 1 79 ? 31.031 30.237 23.670 1.00 28.53 79 ALA A C 1
ATOM 604 O O . ALA A 1 79 ? 30.452 31.249 24.045 1.00 28.53 79 ALA A O 1
ATOM 605 N N . LYS A 1 80 ? 31.914 29.658 24.500 1.00 26.53 80 LYS A N 1
ATOM 606 C CA . LYS A 1 80 ? 32.773 28.460 24.360 1.00 26.53 80 LYS A CA 1
ATOM 607 C C . LYS A 1 80 ? 33.227 27.955 25.754 1.00 26.53 80 LYS A C 1
ATOM 609 O O . LYS A 1 80 ? 33.292 28.748 26.679 1.00 26.53 80 LYS A O 1
ATOM 614 N N . LYS A 1 81 ? 33.669 26.686 25.816 1.00 24.86 81 LYS A N 1
ATOM 615 C CA . LYS A 1 81 ? 34.563 26.048 26.822 1.00 24.86 81 LYS A CA 1
ATOM 616 C C . LYS A 1 81 ? 34.189 26.050 28.324 1.00 24.86 81 LYS A C 1
ATOM 618 O O . LYS A 1 81 ? 34.289 27.068 28.993 1.00 24.86 81 LYS A O 1
ATOM 623 N N . ALA A 1 82 ? 34.076 24.837 28.879 1.00 25.64 82 ALA A N 1
ATOM 624 C CA . ALA A 1 82 ? 34.833 24.387 30.061 1.00 25.64 82 ALA A CA 1
ATOM 625 C C . ALA A 1 82 ? 34.918 22.841 30.072 1.00 25.64 82 ALA A C 1
ATOM 627 O O . ALA A 1 82 ? 34.060 22.182 29.488 1.00 25.64 82 ALA A O 1
ATOM 628 N N . GLU A 1 83 ? 35.949 22.273 30.706 1.00 29.23 83 GLU A N 1
ATOM 629 C CA . GLU A 1 83 ? 36.200 20.819 30.820 1.00 29.23 83 GLU A CA 1
ATOM 630 C C . GLU A 1 83 ? 35.892 20.278 32.242 1.00 29.23 83 GLU A C 1
ATOM 632 O O . GLU A 1 83 ? 35.650 21.072 33.158 1.00 29.23 83 GLU A O 1
ATOM 637 N N . PRO A 1 84 ? 35.815 18.944 32.457 1.00 30.86 84 PRO A N 1
ATOM 638 C CA . PRO A 1 84 ? 35.095 18.370 33.599 1.00 30.86 84 PRO A CA 1
ATOM 639 C C . PRO A 1 84 ? 35.866 18.359 34.930 1.00 30.86 84 PRO A C 1
ATOM 641 O O . PRO A 1 84 ? 37.088 18.220 34.979 1.00 30.86 84 PRO A O 1
ATOM 644 N N . LYS A 1 85 ? 35.120 18.380 36.046 1.00 27.75 85 LYS A N 1
ATOM 645 C CA . LYS A 1 85 ? 35.638 18.148 37.408 1.00 27.75 85 LYS A CA 1
ATOM 646 C C . LYS A 1 85 ? 35.238 16.761 37.935 1.00 27.75 85 LYS A C 1
ATOM 648 O O . LYS A 1 85 ? 34.108 16.322 37.757 1.00 27.75 85 LYS A O 1
ATOM 653 N N . LYS A 1 86 ? 36.178 16.087 38.611 1.00 26.80 86 LYS A N 1
ATOM 654 C CA . LYS A 1 86 ? 35.985 14.815 39.345 1.00 26.80 86 LYS A CA 1
ATOM 655 C C . LYS A 1 86 ? 35.687 15.063 40.838 1.00 26.80 86 LYS A C 1
ATOM 657 O O . LYS A 1 86 ? 35.978 16.146 41.341 1.00 26.80 86 LYS A O 1
ATOM 662 N N . LYS A 1 87 ? 35.317 13.980 41.548 1.00 25.22 87 LYS A N 1
ATOM 663 C CA . LYS A 1 87 ? 35.046 13.849 43.008 1.00 25.22 87 LYS A CA 1
ATOM 664 C C . LYS A 1 87 ? 33.625 14.314 43.402 1.00 25.22 87 LYS A C 1
ATOM 666 O O . LYS A 1 87 ? 33.057 15.149 42.718 1.00 25.22 87 LYS A O 1
ATOM 671 N N . ALA A 1 88 ? 32.992 13.791 44.460 1.00 27.83 88 ALA A N 1
ATOM 672 C CA . ALA A 1 88 ? 33.488 12.930 45.551 1.00 27.83 88 ALA A CA 1
ATOM 673 C C . ALA A 1 88 ? 32.581 11.699 45.827 1.00 27.83 88 ALA A C 1
ATOM 675 O O . ALA A 1 88 ? 31.656 11.433 45.068 1.00 27.83 88 ALA A O 1
ATOM 676 N N . ALA A 1 89 ? 32.867 10.924 46.886 1.00 26.03 89 ALA A N 1
ATOM 677 C CA . ALA A 1 89 ? 32.233 9.628 47.169 1.00 26.03 89 ALA A CA 1
ATOM 678 C C . ALA A 1 89 ? 31.877 9.406 48.659 1.00 26.03 89 ALA A C 1
ATOM 680 O O . ALA A 1 89 ? 32.511 9.972 49.549 1.00 26.03 89 ALA A O 1
ATOM 681 N N . LYS A 1 90 ? 30.937 8.483 48.913 1.00 26.70 90 LYS A N 1
ATOM 682 C CA . LYS A 1 90 ? 30.758 7.684 50.149 1.00 26.70 90 LYS A CA 1
ATOM 683 C C . LYS A 1 90 ? 30.503 6.232 49.680 1.00 26.70 90 LYS A C 1
ATOM 685 O O . LYS A 1 90 ? 29.783 6.061 48.705 1.00 26.70 90 LYS A O 1
ATOM 690 N N . LYS A 1 91 ? 31.213 5.178 50.126 1.00 25.25 91 LYS A N 1
ATOM 691 C CA . LYS A 1 91 ? 31.178 4.494 51.449 1.00 25.25 91 LYS A CA 1
ATOM 692 C C . LYS A 1 91 ? 29.734 4.153 51.868 1.00 25.25 91 LYS A C 1
ATOM 694 O O . LYS A 1 91 ? 28.884 5.027 51.824 1.00 25.25 91 LYS A O 1
ATOM 699 N N . VAL A 1 92 ? 29.399 2.923 52.275 1.00 27.83 92 VAL A N 1
ATOM 700 C CA . VAL A 1 92 ? 30.075 2.063 53.280 1.00 27.83 92 VAL A CA 1
ATOM 701 C C . VAL A 1 92 ? 30.274 0.597 52.812 1.00 27.83 92 VAL A C 1
ATOM 703 O O . VAL A 1 92 ? 29.783 0.194 51.766 1.00 27.83 92 VAL A O 1
ATOM 706 N N . THR A 1 93 ? 31.061 -0.181 53.567 1.00 22.62 93 THR A N 1
ATOM 707 C CA . THR A 1 93 ? 31.587 -1.529 53.257 1.00 22.62 93 THR A CA 1
ATOM 708 C C . THR A 1 93 ? 31.2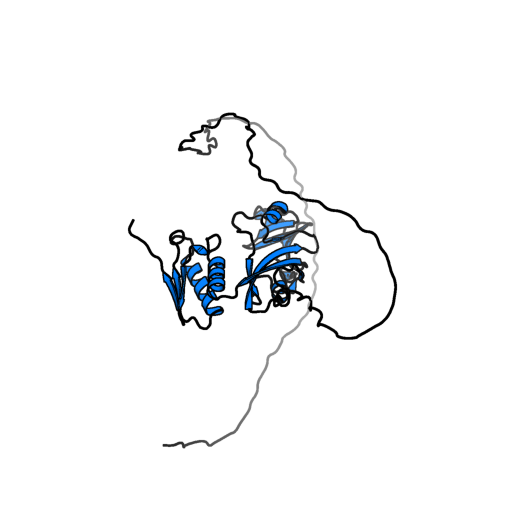85 -2.583 54.335 1.00 22.62 93 THR A C 1
ATOM 710 O O . THR A 1 93 ? 31.514 -2.303 55.510 1.00 22.62 93 THR A O 1
ATOM 713 N N . THR A 1 94 ? 31.037 -3.831 53.924 1.00 26.22 94 THR A N 1
ATOM 714 C CA . THR A 1 94 ? 31.312 -5.094 54.663 1.00 26.22 94 THR A CA 1
ATOM 715 C C . THR A 1 94 ? 31.514 -6.196 53.603 1.00 26.22 94 THR A C 1
ATOM 717 O O . THR A 1 94 ? 30.732 -6.279 52.667 1.00 26.22 94 THR A O 1
ATOM 720 N N . LYS A 1 95 ? 32.657 -6.900 53.495 1.00 26.64 95 LYS A N 1
ATOM 721 C CA . LYS A 1 95 ? 33.148 -8.043 54.312 1.00 26.64 95 LYS A CA 1
ATOM 722 C C . LYS A 1 95 ? 32.071 -9.142 54.494 1.00 26.64 95 LYS A C 1
ATOM 724 O O . LYS A 1 95 ? 30.955 -8.819 54.861 1.00 26.64 95 LYS A O 1
ATOM 729 N N . LYS A 1 96 ? 32.361 -10.443 54.307 1.00 26.97 96 LYS A N 1
ATOM 730 C CA . LYS A 1 96 ? 33.626 -11.147 54.624 1.00 26.97 96 LYS A CA 1
ATOM 731 C C . LYS A 1 96 ? 33.793 -12.509 53.885 1.00 26.97 96 LYS A C 1
ATOM 733 O O . LYS A 1 96 ? 32.847 -13.279 53.848 1.00 26.97 96 LYS A O 1
ATOM 738 N N . THR A 1 97 ? 35.029 -12.826 53.460 1.00 24.86 97 THR A N 1
ATOM 739 C CA . THR A 1 97 ? 35.670 -14.175 53.308 1.00 24.86 97 THR A CA 1
ATOM 740 C C . THR A 1 97 ? 35.066 -15.310 52.455 1.00 24.86 97 THR A C 1
ATOM 742 O O . THR A 1 97 ? 33.890 -15.630 52.533 1.00 24.86 97 THR A O 1
ATOM 745 N N . ALA A 1 98 ? 35.967 -16.051 51.794 1.00 27.83 98 ALA A N 1
ATOM 746 C CA . ALA A 1 98 ? 35.771 -17.410 51.267 1.00 27.83 98 ALA A CA 1
ATOM 747 C C . ALA A 1 98 ? 36.878 -18.359 51.792 1.00 27.83 98 ALA A C 1
ATOM 749 O O . ALA A 1 98 ? 37.941 -17.887 52.200 1.00 27.83 98 ALA A O 1
ATOM 750 N N . SER A 1 99 ? 36.663 -19.680 51.749 1.00 27.97 99 SER A N 1
ATOM 751 C CA . SER A 1 99 ? 37.697 -20.719 51.953 1.00 27.97 99 SER A CA 1
ATOM 752 C C . SER A 1 99 ? 37.327 -22.029 51.218 1.00 27.97 99 SER A C 1
ATOM 754 O O . SER A 1 99 ? 36.316 -22.068 50.515 1.00 27.97 99 SER A O 1
ATOM 756 N N . LYS A 1 100 ? 38.193 -23.061 51.247 1.00 27.12 100 LYS A N 1
ATOM 757 C CA . LYS A 1 100 ? 38.282 -24.095 50.187 1.00 27.12 100 LYS A CA 1
ATOM 758 C C . LYS A 1 100 ? 38.393 -25.540 50.725 1.00 27.12 100 LYS A C 1
ATOM 760 O O . LYS A 1 100 ? 38.908 -25.769 51.809 1.00 27.12 100 LYS A O 1
ATOM 765 N N . ALA A 1 101 ? 37.900 -26.498 49.934 1.00 26.75 101 ALA A N 1
ATOM 766 C CA . ALA A 1 101 ? 37.612 -27.904 50.272 1.00 26.75 101 ALA A CA 1
ATOM 767 C C . ALA A 1 101 ? 38.797 -28.850 50.599 1.00 26.75 101 ALA A C 1
ATOM 769 O O . ALA A 1 101 ? 39.899 -28.640 50.093 1.00 26.75 101 ALA A O 1
ATOM 770 N N . LYS A 1 102 ? 38.497 -30.006 51.243 1.00 26.58 102 LYS A N 1
ATOM 771 C CA . LYS A 1 102 ? 39.040 -31.340 50.855 1.00 26.58 102 LYS A CA 1
ATOM 772 C C . LYS A 1 102 ? 38.296 -32.588 51.424 1.00 26.58 102 LYS A C 1
ATOM 774 O O . LYS A 1 102 ? 38.401 -32.909 52.596 1.00 26.58 102 LYS A O 1
ATOM 779 N N . LYS A 1 103 ? 37.593 -33.291 50.521 1.00 23.91 103 LYS A N 1
ATOM 780 C CA . LYS A 1 103 ? 37.479 -34.759 50.268 1.00 23.91 103 LYS A CA 1
ATOM 781 C C . LYS A 1 103 ? 37.754 -35.815 51.380 1.00 23.91 103 LYS A C 1
ATOM 783 O O . LYS A 1 103 ? 38.900 -35.966 51.788 1.00 23.91 103 LYS A O 1
ATOM 788 N N . ALA A 1 104 ? 36.768 -36.696 51.638 1.00 26.23 104 ALA A N 1
ATOM 789 C CA . ALA A 1 104 ? 36.921 -38.107 52.070 1.00 26.23 104 ALA A CA 1
ATOM 790 C C . ALA A 1 104 ? 35.649 -38.953 51.747 1.00 26.23 104 ALA A C 1
ATOM 792 O O . ALA A 1 104 ? 34.585 -38.383 51.520 1.00 26.23 104 ALA A O 1
ATOM 793 N N . GLU A 1 105 ? 35.766 -40.289 51.698 1.00 25.42 105 GLU A N 1
ATOM 794 C CA . GLU A 1 105 ? 34.739 -41.322 51.372 1.00 25.42 105 GLU A CA 1
ATOM 795 C C . GLU A 1 105 ? 35.250 -42.705 51.902 1.00 25.42 105 GLU A C 1
ATOM 797 O O . GLU A 1 105 ? 36.419 -42.717 52.306 1.00 25.42 105 GLU A O 1
ATOM 802 N N . PRO A 1 106 ? 34.541 -43.878 51.874 1.00 37.53 106 PRO A N 1
ATOM 803 C CA . PRO A 1 106 ? 33.198 -44.204 51.331 1.00 37.53 106 PRO A CA 1
ATOM 804 C C . PRO A 1 106 ? 32.309 -45.201 52.161 1.00 37.53 106 PRO A C 1
ATOM 806 O O . PRO A 1 106 ? 32.758 -45.792 53.137 1.00 37.53 106 PRO A O 1
ATOM 809 N N . LYS A 1 107 ? 31.111 -45.545 51.621 1.00 25.14 107 LYS A N 1
ATOM 810 C CA . LYS A 1 107 ? 30.226 -46.720 51.948 1.00 25.14 107 LYS A CA 1
ATOM 811 C C . LYS A 1 107 ? 29.521 -46.676 53.336 1.00 25.14 107 LYS A C 1
ATOM 813 O O . LYS A 1 107 ? 30.015 -46.052 54.255 1.00 25.14 107 LYS A O 1
ATOM 818 N N . LYS A 1 108 ? 28.343 -47.290 53.579 1.00 25.58 108 LYS A N 1
ATOM 819 C CA . LYS A 1 108 ? 27.504 -48.295 52.859 1.00 25.58 108 LYS A CA 1
ATOM 820 C C . LYS A 1 108 ? 26.020 -48.169 53.329 1.00 25.58 108 LYS A C 1
ATOM 822 O O . LYS A 1 108 ? 25.840 -47.880 54.495 1.00 25.58 108 LYS A O 1
ATOM 827 N N . LYS A 1 109 ? 25.022 -48.461 52.459 1.00 23.94 109 LYS A N 1
ATOM 828 C CA . LYS A 1 109 ? 23.593 -48.899 52.679 1.00 23.94 109 LYS A CA 1
ATOM 829 C C . LYS A 1 109 ? 22.762 -48.394 53.906 1.00 23.94 109 LYS A C 1
ATOM 831 O O . LYS A 1 109 ? 23.249 -48.388 55.016 1.00 23.94 109 LYS A O 1
ATOM 836 N N . ALA A 1 110 ? 21.435 -48.186 53.854 1.00 24.61 110 ALA A N 1
ATOM 837 C CA . ALA A 1 110 ? 20.435 -48.046 52.776 1.00 24.61 110 ALA A CA 1
ATOM 838 C C . ALA A 1 110 ? 19.042 -47.690 53.374 1.00 24.61 110 ALA A C 1
ATOM 840 O O . ALA A 1 110 ? 18.691 -48.235 54.412 1.00 24.61 110 ALA A O 1
ATOM 841 N N . ALA A 1 111 ? 18.210 -46.891 52.684 1.00 28.36 111 ALA A N 1
ATOM 842 C CA . ALA A 1 111 ? 16.739 -46.849 52.843 1.00 28.36 111 ALA A CA 1
ATOM 843 C C . ALA A 1 111 ? 16.076 -46.072 51.679 1.00 28.36 111 ALA A C 1
ATOM 845 O O . ALA A 1 111 ? 16.696 -45.182 51.099 1.00 28.36 111 ALA A O 1
ATOM 846 N N . LYS A 1 112 ? 14.814 -46.377 51.330 1.00 26.91 112 LYS A N 1
ATOM 847 C CA . LYS A 1 112 ? 14.034 -45.642 50.308 1.00 26.91 112 LYS A CA 1
ATOM 848 C C . LYS A 1 112 ? 12.955 -44.765 50.959 1.00 26.91 112 LYS A C 1
ATOM 850 O O . LYS A 1 112 ? 12.022 -45.302 51.544 1.00 26.91 112 LYS A O 1
ATOM 855 N N . LYS A 1 113 ? 12.964 -43.454 50.699 1.00 28.05 113 LYS A N 1
ATOM 856 C CA . LYS A 1 113 ? 11.730 -42.645 50.629 1.00 28.05 113 LYS A CA 1
ATOM 857 C C . LYS A 1 113 ? 11.937 -41.503 49.628 1.00 28.05 113 LYS A C 1
ATOM 859 O O . LYS A 1 113 ? 12.798 -40.654 49.827 1.00 28.05 113 LYS A O 1
ATOM 864 N N . LYS A 1 114 ? 11.217 -41.529 48.499 1.00 27.48 114 LYS A N 1
ATOM 865 C CA . LYS A 1 114 ? 11.352 -40.519 47.434 1.00 27.48 114 LYS A CA 1
ATOM 866 C C . LYS A 1 114 ? 10.531 -39.280 47.796 1.00 27.48 114 LYS A C 1
ATOM 868 O O . LYS A 1 114 ? 9.307 -39.339 47.748 1.00 27.48 114 LYS A O 1
ATOM 873 N N . THR A 1 115 ? 11.185 -38.160 48.082 1.00 25.05 115 THR A N 1
ATOM 874 C CA . THR A 1 115 ? 10.546 -36.842 47.966 1.00 25.05 115 THR A CA 1
ATOM 875 C C . THR A 1 115 ? 10.345 -36.495 46.482 1.00 25.05 115 THR A C 1
ATOM 877 O O . THR A 1 115 ? 11.156 -36.901 45.638 1.00 25.05 115 THR A O 1
ATOM 880 N N . PRO A 1 116 ? 9.260 -35.792 46.109 1.00 29.88 116 PRO A N 1
ATOM 881 C CA . PRO A 1 116 ? 8.990 -35.471 44.713 1.00 29.88 116 PRO A CA 1
ATOM 882 C C . PRO A 1 116 ? 10.014 -34.462 44.182 1.00 29.88 116 PRO A C 1
ATOM 884 O O . PRO A 1 116 ? 10.244 -33.409 44.777 1.00 29.88 116 PRO A O 1
ATOM 887 N N . LYS A 1 117 ? 10.618 -34.762 43.025 1.00 30.12 117 LYS A N 1
ATOM 888 C CA . LYS A 1 117 ? 11.444 -33.787 42.301 1.00 30.12 117 LYS A CA 1
ATOM 889 C C . LYS A 1 117 ? 10.572 -32.582 41.942 1.00 30.12 117 LYS A C 1
ATOM 891 O O . LYS A 1 117 ? 9.530 -32.765 41.312 1.00 30.12 117 LYS A O 1
ATOM 896 N N . LYS A 1 118 ? 11.028 -31.361 42.250 1.00 30.20 118 LYS A N 1
ATOM 897 C CA . LYS A 1 118 ? 10.477 -30.150 41.624 1.00 30.20 118 LYS A CA 1
ATOM 898 C C . LYS A 1 118 ? 10.564 -30.336 40.107 1.00 30.20 118 LYS A C 1
ATOM 900 O O . LYS A 1 118 ? 11.670 -30.404 39.570 1.00 30.20 118 LYS A O 1
ATOM 905 N N . LYS A 1 119 ? 9.422 -30.438 39.416 1.00 30.09 119 LYS A N 1
ATOM 906 C CA . LYS A 1 119 ? 9.400 -30.258 37.961 1.00 30.09 119 LYS A CA 1
ATOM 907 C C . LYS A 1 119 ? 9.916 -28.845 37.707 1.00 30.09 119 LYS A C 1
ATOM 909 O O . LYS A 1 119 ? 9.357 -27.893 38.246 1.00 30.09 119 LYS A O 1
ATOM 914 N N . ALA A 1 120 ? 10.980 -28.711 36.920 1.00 34.91 120 ALA A N 1
ATOM 915 C CA . ALA A 1 120 ? 11.323 -27.415 36.364 1.00 34.91 120 ALA A CA 1
ATOM 916 C C . ALA A 1 120 ? 10.135 -26.994 35.496 1.00 34.91 120 ALA A C 1
ATOM 918 O O . ALA A 1 120 ? 9.825 -27.662 34.507 1.00 34.91 120 ALA A O 1
ATOM 919 N N . VAL A 1 121 ? 9.430 -25.941 35.907 1.00 36.50 121 VAL A N 1
ATOM 920 C CA . VAL A 1 121 ? 8.396 -25.337 35.073 1.00 36.50 121 VAL A CA 1
ATOM 921 C C . VAL A 1 121 ? 9.137 -24.709 33.904 1.00 36.50 121 VAL A C 1
ATOM 923 O O . VAL A 1 121 ? 9.692 -23.618 34.031 1.00 36.50 121 VAL A O 1
ATOM 926 N N . LYS A 1 122 ? 9.181 -25.418 32.767 1.00 35.66 122 LYS A N 1
ATOM 927 C CA . LYS A 1 122 ? 9.382 -24.750 31.485 1.00 35.66 122 LYS A CA 1
ATOM 928 C C . LYS A 1 122 ? 8.340 -23.638 31.451 1.00 35.66 122 LYS A C 1
ATOM 930 O O . LYS A 1 122 ? 7.147 -23.937 31.526 1.00 35.66 122 LYS A O 1
ATOM 935 N N . LYS A 1 123 ? 8.774 -22.380 31.349 1.00 35.88 123 LYS A N 1
ATOM 936 C CA . LYS A 1 123 ? 7.885 -21.364 30.790 1.00 35.88 123 LYS A CA 1
ATOM 937 C C . LYS A 1 123 ? 7.436 -21.933 29.446 1.00 35.88 123 LYS A C 1
ATOM 939 O O . LYS A 1 123 ? 8.296 -22.295 28.645 1.00 35.88 123 LYS A O 1
ATOM 944 N N . LYS A 1 124 ? 6.127 -22.058 29.223 1.00 34.09 124 LYS A N 1
ATOM 945 C CA . LYS A 1 124 ? 5.651 -22.018 27.846 1.00 34.09 124 LYS A CA 1
ATOM 946 C C . LYS A 1 124 ? 6.085 -20.648 27.330 1.00 34.09 124 LYS A C 1
ATOM 948 O O . LYS A 1 124 ? 5.730 -19.633 27.931 1.00 34.09 124 LYS A O 1
ATOM 953 N N . GLU A 1 125 ? 6.898 -20.627 26.285 1.00 49.34 125 GLU A N 1
ATOM 954 C CA . GLU A 1 125 ? 6.851 -19.504 25.355 1.00 49.34 125 GLU A CA 1
ATOM 955 C C . GLU A 1 125 ? 5.394 -19.406 24.873 1.00 49.34 125 GLU A C 1
ATOM 957 O O . GLU A 1 125 ? 4.735 -20.450 24.775 1.00 49.34 125 GLU A O 1
ATOM 962 N N . PRO A 1 126 ? 4.835 -18.200 24.680 1.00 48.56 126 PRO A N 1
ATOM 963 C CA . PRO A 1 126 ? 3.468 -18.087 24.195 1.00 48.56 126 PRO A CA 1
ATOM 964 C C . PRO A 1 126 ? 3.361 -18.872 22.886 1.00 48.56 126 PRO A C 1
ATOM 966 O O . PRO A 1 126 ? 4.188 -18.710 21.991 1.00 48.56 126 PRO A O 1
ATOM 969 N N . GLU A 1 127 ? 2.370 -19.754 22.795 1.00 59.66 127 GLU A N 1
ATOM 970 C CA . GLU A 1 127 ? 2.068 -20.480 21.563 1.00 59.66 127 GLU A CA 1
ATOM 971 C C . GLU A 1 127 ? 1.446 -19.462 20.599 1.00 59.66 127 GLU A C 1
ATOM 973 O O . GLU A 1 127 ? 0.235 -19.270 20.587 1.00 59.66 127 GLU A O 1
ATOM 978 N N . ILE A 1 128 ? 2.308 -18.727 19.879 1.00 72.31 128 ILE A N 1
ATOM 979 C CA . ILE A 1 128 ? 1.921 -17.657 18.953 1.00 72.31 128 ILE A CA 1
ATOM 980 C C . ILE A 1 128 ? 1.015 -18.268 17.888 1.00 72.31 128 ILE A C 1
ATOM 982 O O . ILE A 1 128 ? 1.482 -19.007 17.018 1.00 72.31 128 ILE A O 1
ATOM 986 N N . GLU A 1 129 ? -0.283 -17.974 17.976 1.00 86.00 129 GLU A N 1
ATOM 987 C CA . GLU A 1 129 ? -1.255 -18.525 17.041 1.00 86.00 129 GLU A CA 1
ATOM 988 C C . GLU A 1 129 ? -0.946 -18.058 15.612 1.00 86.00 129 GLU A C 1
ATOM 990 O O . GLU A 1 129 ? -0.826 -16.843 15.386 1.00 86.00 129 GLU A O 1
ATOM 995 N N . PRO A 1 130 ? -0.843 -18.994 14.647 1.00 92.81 130 PRO A N 1
ATOM 996 C CA . PRO A 1 130 ? -0.531 -18.665 13.266 1.00 92.81 130 PRO A CA 1
ATOM 997 C C . PRO A 1 130 ? -1.597 -17.747 12.671 1.00 92.81 130 PRO A C 1
ATOM 999 O O . PRO A 1 130 ? -2.746 -17.718 13.119 1.00 92.81 130 PRO A O 1
ATOM 1002 N N . ILE A 1 131 ? -1.191 -16.988 11.662 1.00 94.94 131 ILE A N 1
ATOM 1003 C CA . ILE A 1 131 ? -2.023 -16.005 10.979 1.00 94.94 131 ILE A CA 1
ATOM 1004 C C . ILE A 1 131 ? -3.137 -16.699 10.195 1.00 94.94 131 ILE A C 1
ATOM 1006 O O . ILE A 1 131 ? -2.938 -17.766 9.607 1.00 94.94 131 ILE A O 1
ATOM 1010 N N . LYS A 1 132 ? -4.326 -16.099 10.221 1.00 95.75 132 LYS A N 1
ATOM 1011 C CA . LYS A 1 132 ? -5.568 -16.618 9.631 1.00 95.75 132 LYS A CA 1
ATOM 1012 C C . LYS A 1 132 ? -6.139 -15.598 8.646 1.00 95.75 132 LYS A C 1
ATOM 1014 O O . LYS A 1 132 ? -5.849 -14.410 8.743 1.00 95.75 132 LYS A O 1
ATOM 1019 N N . ALA A 1 133 ? -6.981 -16.048 7.717 1.00 95.75 133 ALA A N 1
ATOM 1020 C CA . ALA A 1 133 ? -7.781 -15.126 6.912 1.00 95.75 133 ALA A CA 1
ATOM 1021 C C . ALA A 1 133 ? -8.689 -14.277 7.824 1.00 95.75 133 ALA A C 1
ATOM 1023 O O . ALA A 1 133 ? -9.210 -14.782 8.820 1.00 95.75 133 ALA A O 1
ATOM 1024 N N . GLY A 1 134 ? -8.839 -12.992 7.503 1.00 94.12 134 GLY A N 1
ATOM 1025 C CA . GLY A 1 134 ? -9.516 -12.004 8.347 1.00 94.12 134 GLY A CA 1
ATOM 1026 C C . GLY A 1 134 ? -8.673 -11.434 9.499 1.00 94.12 134 GLY A C 1
ATOM 1027 O O . GLY A 1 134 ? -9.129 -10.499 10.158 1.00 94.12 134 GLY A O 1
ATOM 1028 N N . ASP A 1 135 ? -7.446 -11.923 9.743 1.00 96.19 135 ASP A N 1
ATOM 1029 C CA . ASP A 1 135 ? -6.534 -11.263 10.687 1.00 96.19 135 ASP A CA 1
ATOM 1030 C C . ASP A 1 135 ? -6.152 -9.867 10.170 1.00 96.19 135 ASP A C 1
ATOM 1032 O O . ASP A 1 135 ? -5.791 -9.688 9.004 1.00 96.19 135 ASP A O 1
ATOM 1036 N N . PHE A 1 136 ? -6.174 -8.884 11.069 1.00 97.25 136 PHE A N 1
ATOM 1037 C CA . PHE A 1 136 ? -5.631 -7.548 10.838 1.00 97.25 136 PHE A CA 1
ATOM 1038 C C . PHE A 1 136 ? -4.185 -7.547 11.325 1.00 97.25 136 PHE A C 1
ATOM 1040 O O . PHE A 1 136 ? -3.949 -7.622 12.533 1.00 97.25 136 PHE A O 1
ATOM 1047 N N . ILE A 1 137 ? -3.221 -7.465 10.409 1.00 96.50 137 ILE A N 1
ATOM 1048 C CA . ILE A 1 137 ? -1.793 -7.498 10.738 1.00 96.50 137 ILE A CA 1
ATOM 1049 C C . ILE A 1 137 ? -1.065 -6.243 10.260 1.00 96.50 137 ILE A C 1
ATOM 1051 O O . ILE A 1 137 ? -1.404 -5.657 9.232 1.00 96.50 137 ILE A O 1
ATOM 1055 N N . LEU A 1 138 ? -0.018 -5.866 10.988 1.00 95.88 138 LEU A N 1
ATOM 1056 C CA . LEU A 1 138 ? 1.031 -4.996 10.472 1.00 95.88 138 LEU A CA 1
ATOM 1057 C C . LEU A 1 138 ? 2.113 -5.873 9.841 1.00 95.88 138 LEU A C 1
ATOM 1059 O O . LEU A 1 138 ? 2.613 -6.804 10.474 1.00 95.88 138 LEU A O 1
ATOM 1063 N N . LEU A 1 139 ? 2.449 -5.588 8.586 1.00 96.44 139 LEU A N 1
ATOM 1064 C CA . LEU A 1 139 ? 3.355 -6.387 7.769 1.00 96.44 139 LEU A CA 1
ATOM 1065 C C . LEU A 1 139 ? 4.533 -5.529 7.302 1.00 96.44 139 LEU A C 1
ATOM 1067 O O . LEU A 1 139 ? 4.353 -4.560 6.561 1.00 96.44 139 LEU A O 1
ATOM 1071 N N . GLU A 1 140 ? 5.742 -5.896 7.720 1.00 97.38 140 GLU A N 1
ATOM 1072 C CA . GLU A 1 140 ? 6.967 -5.482 7.034 1.00 97.38 140 GLU A CA 1
ATOM 1073 C C . GLU A 1 140 ? 7.141 -6.361 5.790 1.00 97.38 140 GLU A C 1
ATOM 1075 O O . GLU A 1 140 ? 6.902 -7.571 5.846 1.00 97.38 140 GLU A O 1
ATOM 1080 N N . MET A 1 141 ? 7.539 -5.768 4.664 1.00 96.69 141 MET A N 1
ATOM 1081 C CA . MET A 1 141 ? 7.744 -6.489 3.408 1.00 96.69 141 MET A CA 1
ATOM 1082 C C . MET A 1 141 ? 8.811 -5.829 2.527 1.00 96.69 141 MET A C 1
ATOM 1084 O O . MET A 1 141 ? 8.920 -4.605 2.496 1.00 96.69 141 MET A O 1
ATOM 1088 N N . THR A 1 142 ? 9.561 -6.637 1.777 1.00 97.81 142 THR A N 1
ATOM 1089 C CA . THR A 1 142 ? 10.488 -6.195 0.722 1.00 97.81 142 THR A CA 1
ATOM 1090 C C . THR A 1 142 ? 10.350 -7.099 -0.503 1.00 97.81 142 THR A C 1
ATOM 1092 O O . THR A 1 142 ? 10.606 -8.300 -0.420 1.00 97.81 142 THR A O 1
ATOM 1095 N N . GLY A 1 143 ? 9.951 -6.516 -1.634 1.00 96.75 143 GLY A N 1
ATOM 1096 C CA . GLY A 1 143 ? 9.769 -7.180 -2.923 1.00 96.75 143 GLY A CA 1
ATOM 1097 C C . GLY A 1 143 ? 11.008 -7.064 -3.813 1.00 96.75 143 GLY A C 1
ATOM 1098 O O . GLY A 1 143 ? 11.485 -5.959 -4.081 1.00 96.75 143 GLY A O 1
ATOM 1099 N N . LYS A 1 144 ? 11.512 -8.207 -4.289 1.00 96.31 144 LYS A N 1
ATOM 1100 C CA . LYS A 1 144 ? 12.702 -8.357 -5.146 1.00 96.31 144 LYS A CA 1
ATOM 1101 C C . LYS A 1 144 ? 12.346 -9.099 -6.438 1.00 96.31 144 LYS A C 1
ATOM 1103 O O . LYS A 1 144 ? 11.560 -10.048 -6.413 1.00 96.31 144 LYS A O 1
ATOM 1108 N N . ALA A 1 145 ? 12.914 -8.711 -7.576 1.00 94.69 145 ALA A N 1
ATOM 1109 C CA . ALA A 1 145 ? 12.751 -9.457 -8.829 1.00 94.69 145 ALA A CA 1
ATOM 1110 C C . ALA A 1 145 ? 13.722 -10.654 -8.880 1.00 94.69 145 ALA A C 1
ATOM 1112 O O . ALA A 1 145 ? 14.929 -10.463 -8.766 1.00 94.69 145 ALA A O 1
ATOM 1113 N N . VAL A 1 146 ? 13.227 -11.882 -9.105 1.00 93.25 146 VAL A N 1
ATOM 1114 C CA . VAL A 1 146 ? 14.068 -13.109 -9.095 1.00 93.25 146 VAL A CA 1
ATOM 1115 C C . VAL A 1 146 ? 15.183 -13.060 -10.146 1.00 93.25 146 VAL A C 1
ATOM 1117 O O . VAL A 1 146 ? 16.276 -13.568 -9.930 1.00 93.25 146 VAL A O 1
ATOM 1120 N N . GLU A 1 147 ? 14.897 -12.462 -11.303 1.00 89.00 147 GLU A N 1
ATOM 1121 C CA . GLU A 1 147 ? 15.776 -12.480 -12.480 1.00 89.00 147 GLU A CA 1
ATOM 1122 C C . GLU A 1 147 ? 16.993 -11.551 -12.367 1.00 89.00 147 GLU A C 1
ATOM 1124 O O . GLU A 1 147 ? 17.983 -11.760 -13.067 1.00 89.00 147 GLU A O 1
ATOM 1129 N N . THR A 1 148 ? 16.910 -10.512 -11.534 1.00 89.25 148 THR A N 1
ATOM 1130 C CA . THR A 1 148 ? 17.919 -9.441 -11.441 1.00 89.25 148 THR A CA 1
ATOM 1131 C C . THR A 1 148 ? 18.393 -9.165 -10.015 1.00 89.25 148 THR A C 1
ATOM 1133 O O . THR A 1 148 ? 19.496 -8.660 -9.837 1.00 89.25 148 THR A O 1
ATOM 1136 N N . GLY A 1 149 ? 17.601 -9.523 -9.001 1.00 91.00 149 GLY A N 1
ATOM 1137 C CA . GLY A 1 149 ? 17.845 -9.199 -7.594 1.00 91.00 149 GLY A CA 1
ATOM 1138 C C . GLY A 1 149 ? 17.337 -7.816 -7.170 1.00 91.00 149 GLY A C 1
ATOM 1139 O O . GLY A 1 149 ? 17.275 -7.558 -5.970 1.00 91.00 149 GLY A O 1
ATOM 1140 N N . ASP A 1 150 ? 16.942 -6.960 -8.123 1.00 92.56 150 ASP A N 1
ATOM 1141 C CA . ASP A 1 150 ? 16.509 -5.579 -7.872 1.00 92.56 150 ASP A CA 1
ATOM 1142 C C . ASP A 1 150 ? 15.351 -5.529 -6.861 1.00 92.56 150 ASP A C 1
ATOM 1144 O O . ASP A 1 150 ? 14.326 -6.200 -7.048 1.00 92.56 150 ASP A O 1
ATOM 1148 N N . VAL A 1 151 ? 15.479 -4.694 -5.825 1.00 96.00 151 VAL A N 1
ATOM 1149 C CA . VAL A 1 151 ? 14.354 -4.330 -4.954 1.00 96.00 151 VAL A CA 1
ATOM 1150 C C . VAL A 1 151 ? 13.451 -3.358 -5.715 1.00 96.00 151 VAL A C 1
ATOM 1152 O O . VAL A 1 151 ? 13.930 -2.372 -6.269 1.00 96.00 151 VAL A O 1
ATOM 1155 N N . PHE A 1 152 ? 12.143 -3.619 -5.747 1.00 94.31 152 PHE A N 1
ATOM 1156 C CA . PHE A 1 152 ? 11.161 -2.753 -6.421 1.00 94.31 152 PHE A CA 1
ATOM 1157 C C . PHE A 1 152 ? 10.088 -2.186 -5.478 1.00 94.31 152 PHE A C 1
ATOM 1159 O O . PHE A 1 152 ? 9.336 -1.297 -5.871 1.00 94.31 152 PHE A O 1
ATOM 1166 N N . ASP A 1 153 ? 9.985 -2.708 -4.254 1.00 94.88 153 ASP A N 1
ATOM 1167 C CA . ASP A 1 153 ? 9.028 -2.271 -3.236 1.00 94.88 153 ASP A CA 1
ATOM 1168 C C . ASP A 1 153 ? 9.552 -2.641 -1.843 1.00 94.88 153 ASP A C 1
ATOM 1170 O O . ASP A 1 153 ? 10.088 -3.732 -1.652 1.00 94.88 153 ASP A O 1
ATOM 1174 N N . THR A 1 154 ? 9.401 -1.762 -0.852 1.00 96.88 154 THR A N 1
ATOM 1175 C CA . THR A 1 154 ? 9.739 -2.078 0.545 1.00 96.88 154 THR A CA 1
ATOM 1176 C C . THR A 1 154 ? 8.994 -1.196 1.549 1.00 96.88 154 THR A C 1
ATOM 1178 O O . THR A 1 154 ? 8.587 -0.072 1.244 1.00 96.88 154 THR A O 1
ATOM 1181 N N . THR A 1 155 ? 8.802 -1.700 2.766 1.00 95.94 155 THR A N 1
ATOM 1182 C CA . THR A 1 155 ? 8.379 -0.915 3.939 1.00 95.94 155 THR A CA 1
ATOM 1183 C C . THR A 1 155 ? 9.543 -0.263 4.689 1.00 95.94 155 THR A C 1
ATOM 1185 O O . THR A 1 155 ? 9.288 0.545 5.574 1.00 95.94 155 THR A O 1
ATOM 1188 N N . ASP A 1 156 ? 10.796 -0.597 4.375 1.00 96.50 156 ASP A N 1
ATOM 1189 C CA . ASP A 1 156 ? 11.989 -0.063 5.044 1.00 96.50 156 ASP A CA 1
ATOM 1190 C C . ASP A 1 156 ? 12.486 1.223 4.351 1.00 96.50 156 ASP A C 1
ATOM 1192 O O . ASP A 1 156 ? 12.814 1.227 3.164 1.00 96.50 156 ASP A O 1
ATOM 1196 N N . GLU A 1 157 ? 12.528 2.330 5.097 1.00 95.94 157 GLU A N 1
ATOM 1197 C CA . GLU A 1 157 ? 12.945 3.648 4.600 1.00 95.94 157 GLU A CA 1
ATOM 1198 C C . GLU A 1 157 ? 14.452 3.733 4.302 1.00 95.94 157 GLU A C 1
ATOM 1200 O O . GLU A 1 157 ? 14.863 4.395 3.344 1.00 95.94 157 GLU A O 1
ATOM 1205 N N . GLU A 1 158 ? 15.288 3.066 5.105 1.00 96.56 158 GLU A N 1
ATOM 1206 C CA . GLU A 1 158 ? 16.742 3.053 4.916 1.00 96.56 158 GLU A CA 1
ATOM 1207 C C . GLU A 1 158 ? 17.106 2.195 3.702 1.00 96.56 158 GLU A C 1
ATOM 1209 O O . GLU A 1 158 ? 17.933 2.601 2.878 1.00 96.56 158 GLU A O 1
ATOM 1214 N N . LEU A 1 159 ? 16.430 1.051 3.534 1.00 96.31 159 LEU A N 1
ATOM 1215 C CA . LEU A 1 159 ? 16.581 0.217 2.345 1.00 96.31 159 LEU A CA 1
ATOM 1216 C C . LEU A 1 159 ? 16.075 0.933 1.086 1.00 96.31 159 LEU A C 1
ATOM 1218 O O . LEU A 1 159 ? 16.780 0.941 0.080 1.00 96.31 159 LEU A O 1
ATOM 1222 N N . ALA A 1 160 ? 14.915 1.597 1.136 1.00 96.31 160 ALA A N 1
ATOM 1223 C CA . ALA A 1 160 ? 14.391 2.336 -0.015 1.00 96.31 160 ALA A CA 1
ATOM 1224 C C . ALA A 1 160 ? 15.365 3.420 -0.510 1.00 96.31 160 ALA A C 1
ATOM 1226 O O . ALA A 1 160 ? 15.573 3.565 -1.714 1.00 96.31 160 ALA A O 1
ATOM 1227 N N . LYS A 1 161 ? 16.013 4.140 0.418 1.00 96.25 161 LYS A N 1
ATOM 1228 C CA . LYS A 1 161 ? 17.039 5.154 0.106 1.00 96.25 161 LYS A CA 1
ATOM 1229 C C . LYS A 1 161 ? 18.335 4.548 -0.427 1.00 96.25 161 LYS A C 1
ATOM 1231 O O . LYS A 1 161 ? 19.011 5.175 -1.237 1.00 96.25 161 LYS A O 1
ATOM 1236 N N . LYS A 1 162 ? 18.693 3.345 0.026 1.00 96.62 162 LYS A N 1
ATOM 1237 C CA . LYS A 1 162 ? 19.894 2.617 -0.406 1.00 96.62 162 LYS A CA 1
ATOM 1238 C C . LYS A 1 162 ? 19.756 2.018 -1.812 1.00 96.62 162 LYS A C 1
ATOM 1240 O O . LYS A 1 162 ? 20.751 1.966 -2.529 1.00 96.62 162 LYS A O 1
ATOM 1245 N N . GLU A 1 163 ? 18.554 1.591 -2.193 1.00 95.12 163 GLU A N 1
ATOM 1246 C CA . GLU A 1 163 ? 18.255 0.973 -3.496 1.00 95.12 163 GLU A CA 1
ATOM 1247 C C . GLU A 1 163 ? 17.682 1.972 -4.533 1.00 95.12 163 GLU A C 1
ATOM 1249 O O . GLU A 1 163 ? 17.218 1.556 -5.588 1.00 95.12 163 GLU A O 1
ATOM 1254 N N . ASP A 1 164 ? 17.715 3.284 -4.249 1.00 94.50 164 ASP A N 1
ATOM 1255 C CA . ASP A 1 164 ? 17.230 4.383 -5.119 1.00 94.50 164 ASP A CA 1
ATOM 1256 C C . ASP A 1 164 ? 15.729 4.291 -5.503 1.00 94.50 164 ASP A C 1
ATOM 1258 O O . ASP A 1 164 ? 15.300 4.752 -6.560 1.00 94.50 164 ASP A O 1
ATOM 1262 N N . ILE A 1 165 ? 14.912 3.712 -4.610 1.00 95.06 165 ILE A N 1
ATOM 1263 C CA . ILE A 1 165 ? 13.442 3.578 -4.728 1.00 95.06 165 ILE A CA 1
ATOM 1264 C C . ILE A 1 165 ? 12.682 4.337 -3.622 1.00 95.06 165 ILE A C 1
ATOM 1266 O O . ILE A 1 165 ? 11.538 4.011 -3.290 1.00 95.06 165 ILE A O 1
ATOM 1270 N N . TYR A 1 166 ? 13.334 5.319 -2.999 1.00 96.06 166 TYR A N 1
ATOM 1271 C CA . TYR A 1 166 ? 12.720 6.179 -1.991 1.00 96.06 166 TYR A CA 1
ATOM 1272 C C . TYR A 1 166 ? 11.791 7.218 -2.626 1.00 96.06 166 TYR A C 1
ATOM 1274 O O . TYR A 1 166 ? 12.129 7.840 -3.632 1.00 96.06 166 TYR A O 1
ATOM 1282 N N . ASP A 1 167 ? 10.639 7.421 -1.995 1.00 92.88 167 ASP A N 1
ATOM 1283 C CA . ASP A 1 167 ? 9.588 8.341 -2.416 1.00 92.88 167 ASP A CA 1
ATOM 1284 C C . ASP A 1 167 ? 9.239 9.271 -1.240 1.00 92.88 167 ASP A C 1
ATOM 1286 O O . ASP A 1 167 ? 8.931 8.801 -0.145 1.00 92.88 167 ASP A O 1
ATOM 1290 N N . GLU A 1 168 ? 9.325 10.590 -1.447 1.00 89.75 168 GLU A N 1
ATOM 1291 C CA . GLU A 1 168 ? 9.054 11.597 -0.407 1.00 89.75 168 GLU A CA 1
ATOM 1292 C C . GLU A 1 168 ? 7.563 11.682 -0.037 1.00 89.75 168 GLU A C 1
ATOM 1294 O O . GLU A 1 168 ? 7.248 12.061 1.093 1.00 89.75 168 GLU A O 1
ATOM 1299 N N . ASP A 1 169 ? 6.658 11.270 -0.934 1.00 86.75 169 ASP A N 1
ATOM 1300 C CA . ASP A 1 169 ? 5.211 11.233 -0.683 1.00 86.75 169 ASP A CA 1
ATOM 1301 C C . ASP A 1 169 ? 4.766 9.915 0.002 1.00 86.75 169 ASP A C 1
ATOM 1303 O O . ASP A 1 169 ? 3.605 9.761 0.404 1.00 86.75 169 ASP A O 1
ATOM 1307 N N . ARG A 1 170 ? 5.682 8.948 0.186 1.00 86.19 170 ARG A N 1
ATOM 1308 C CA . ARG A 1 170 ? 5.419 7.639 0.809 1.00 86.19 170 ARG A CA 1
ATOM 1309 C C . ARG A 1 170 ? 5.869 7.612 2.272 1.00 86.19 170 ARG A C 1
ATOM 1311 O O . ARG A 1 170 ? 7.053 7.658 2.580 1.00 86.19 170 ARG A O 1
ATOM 1318 N N . THR A 1 171 ? 4.931 7.417 3.201 1.00 85.38 171 THR A N 1
ATOM 1319 C CA . THR A 1 171 ? 5.272 7.011 4.577 1.00 85.38 171 THR A CA 1
ATOM 1320 C C . THR A 1 171 ? 5.740 5.552 4.598 1.00 85.38 171 THR A C 1
ATOM 1322 O O . THR A 1 171 ? 5.076 4.671 4.045 1.00 85.38 171 THR A O 1
ATOM 1325 N N . TYR A 1 172 ? 6.874 5.301 5.251 1.00 91.25 172 TYR A N 1
ATOM 1326 C CA . TYR A 1 172 ? 7.472 3.976 5.440 1.00 91.25 172 TYR A CA 1
ATOM 1327 C C . TYR A 1 172 ? 7.136 3.395 6.828 1.00 91.25 172 TYR A C 1
ATOM 1329 O O . TYR A 1 172 ? 6.553 4.067 7.679 1.00 91.25 172 TYR A O 1
ATOM 1337 N N . GLY A 1 173 ? 7.478 2.125 7.047 1.00 91.50 173 GLY A N 1
ATOM 1338 C CA . GLY A 1 173 ? 7.128 1.343 8.236 1.00 91.50 173 GLY A CA 1
ATOM 1339 C C . GLY A 1 173 ? 6.102 0.226 7.968 1.00 91.50 173 GLY A C 1
ATOM 1340 O O . GLY A 1 173 ? 5.623 0.073 6.840 1.00 91.50 173 GLY A O 1
ATOM 1341 N N . PRO A 1 174 ? 5.772 -0.591 8.989 1.00 93.19 174 PRO A N 1
ATOM 1342 C CA . PRO A 1 174 ? 4.887 -1.749 8.848 1.00 93.19 174 PRO A CA 1
ATOM 1343 C C . PRO A 1 174 ? 3.491 -1.374 8.328 1.00 93.19 174 PRO A C 1
ATOM 1345 O O . PRO A 1 174 ? 2.799 -0.534 8.903 1.00 93.19 174 PRO A O 1
ATOM 1348 N N . ARG A 1 175 ? 3.052 -2.025 7.248 1.00 92.50 175 ARG A N 1
ATOM 1349 C CA . ARG A 1 175 ? 1.806 -1.696 6.539 1.00 92.50 175 ARG A CA 1
ATOM 1350 C C . ARG A 1 175 ? 0.637 -2.541 7.043 1.00 92.50 175 ARG A C 1
ATOM 1352 O O . ARG A 1 175 ? 0.781 -3.751 7.184 1.00 92.50 175 ARG A O 1
ATOM 1359 N N . LEU A 1 176 ? -0.537 -1.933 7.236 1.00 94.94 176 LEU A N 1
ATOM 1360 C CA . LEU A 1 176 ? -1.764 -2.686 7.520 1.00 94.94 176 LEU A CA 1
ATOM 1361 C C . LEU A 1 176 ? -2.143 -3.587 6.337 1.00 94.94 176 LEU A C 1
ATOM 1363 O O . LEU A 1 176 ? -2.347 -3.109 5.217 1.00 94.94 176 LEU A O 1
ATOM 1367 N N . VAL A 1 177 ? -2.339 -4.867 6.634 1.00 96.19 177 VAL A N 1
ATOM 1368 C CA . VAL A 1 177 ? -2.915 -5.881 5.750 1.00 96.19 177 VAL A CA 1
ATOM 1369 C C . VAL A 1 177 ? -4.062 -6.562 6.495 1.00 96.19 177 VAL A C 1
ATOM 1371 O O . VAL A 1 177 ? -3.902 -6.959 7.647 1.00 96.19 177 VAL A O 1
ATOM 1374 N N . VAL A 1 178 ? -5.219 -6.695 5.843 1.00 96.44 178 VAL A N 1
ATOM 1375 C CA . VAL A 1 178 ? -6.259 -7.642 6.269 1.00 96.44 178 VAL A CA 1
ATOM 13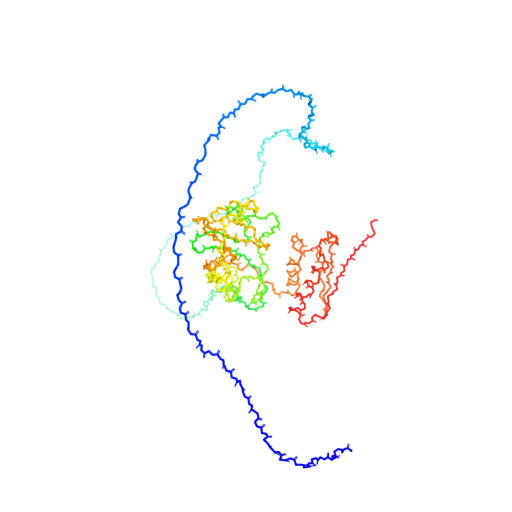76 C C . VAL A 1 178 ? -6.096 -8.879 5.393 1.00 96.44 178 VAL A C 1
ATOM 1378 O O . VAL A 1 178 ? -6.085 -8.767 4.167 1.00 96.44 178 VAL A O 1
ATOM 1381 N N . VAL A 1 179 ? -5.865 -10.033 6.017 1.00 96.56 179 VAL A N 1
ATOM 1382 C CA . VAL A 1 179 ? -5.391 -11.234 5.313 1.00 96.56 179 VAL A CA 1
ATOM 1383 C C . VAL A 1 179 ? -6.518 -11.890 4.515 1.00 96.56 179 VAL A C 1
ATOM 1385 O O . VAL A 1 179 ? -7.560 -12.233 5.075 1.00 96.56 179 VAL A O 1
ATOM 1388 N N . GLY A 1 180 ? -6.290 -12.098 3.218 1.00 94.38 180 GLY A N 1
ATOM 1389 C CA . GLY A 1 180 ? -7.269 -12.615 2.257 1.00 94.38 180 GLY A CA 1
ATOM 1390 C C . GLY A 1 180 ? -8.118 -11.535 1.571 1.00 94.38 180 GLY A C 1
ATOM 1391 O O . GLY A 1 180 ? -8.975 -11.871 0.756 1.00 94.38 180 GLY A O 1
ATOM 1392 N N . GLU A 1 181 ? -7.892 -10.251 1.874 1.00 93.25 181 GLU A N 1
ATOM 1393 C CA . GLU A 1 181 ? -8.676 -9.123 1.347 1.00 93.25 181 GLU A CA 1
ATOM 1394 C C . GLU A 1 181 ? -7.997 -8.361 0.193 1.00 93.25 181 GLU A C 1
ATOM 1396 O O . GLU A 1 181 ? -8.412 -7.260 -0.180 1.00 93.25 181 GLU A O 1
ATOM 1401 N N . SER A 1 182 ? -6.948 -8.938 -0.406 1.00 92.00 182 SER A N 1
ATOM 1402 C CA . SER A 1 182 ? -6.188 -8.375 -1.535 1.00 92.00 182 SER A CA 1
ATOM 1403 C C . SER A 1 182 ? -5.583 -6.989 -1.248 1.00 92.00 182 SER A C 1
ATOM 1405 O O . SER A 1 182 ? -5.536 -6.111 -2.111 1.00 92.00 182 SER A O 1
ATOM 1407 N N . TYR A 1 183 ? -5.107 -6.776 -0.014 1.00 91.94 183 TYR A N 1
ATOM 1408 C CA . TYR A 1 183 ? -4.395 -5.549 0.394 1.00 91.94 183 TYR A CA 1
ATOM 1409 C C . TYR A 1 183 ? -2.940 -5.504 -0.118 1.00 91.94 183 TYR A C 1
ATOM 1411 O O . TYR A 1 183 ? -2.322 -4.435 -0.133 1.00 91.94 183 TYR A O 1
ATOM 1419 N N . VAL A 1 184 ? -2.415 -6.660 -0.533 1.00 94.06 184 VAL A N 1
ATOM 1420 C CA . VAL A 1 184 ? -1.117 -6.881 -1.190 1.00 94.06 184 VAL A CA 1
ATOM 1421 C C . VAL A 1 184 ? -1.334 -7.688 -2.481 1.00 94.06 184 VAL A C 1
ATOM 1423 O O . VAL A 1 184 ? -2.472 -8.017 -2.819 1.00 94.06 184 VAL A O 1
ATOM 1426 N N . LEU A 1 185 ? -0.268 -8.011 -3.225 1.00 94.38 185 LEU A N 1
ATOM 1427 C CA . LEU A 1 185 ? -0.372 -8.891 -4.398 1.00 94.38 185 LEU A CA 1
ATOM 1428 C C . LEU A 1 185 ? -1.024 -10.226 -4.013 1.00 94.38 185 LEU A C 1
ATOM 1430 O O . LEU A 1 185 ? -0.671 -10.808 -2.987 1.00 94.38 185 LEU A O 1
ATOM 1434 N N . LYS A 1 186 ? -1.937 -10.736 -4.848 1.00 93.38 186 LYS A N 1
ATOM 1435 C CA . LYS A 1 186 ? -2.740 -11.924 -4.520 1.00 93.38 186 LYS A CA 1
ATOM 1436 C C . LYS A 1 186 ? -1.879 -13.121 -4.102 1.00 93.38 186 LYS A C 1
ATOM 1438 O O . LYS A 1 186 ? -2.145 -13.735 -3.079 1.00 93.38 186 LYS A O 1
ATOM 1443 N N . GLY A 1 187 ? -0.821 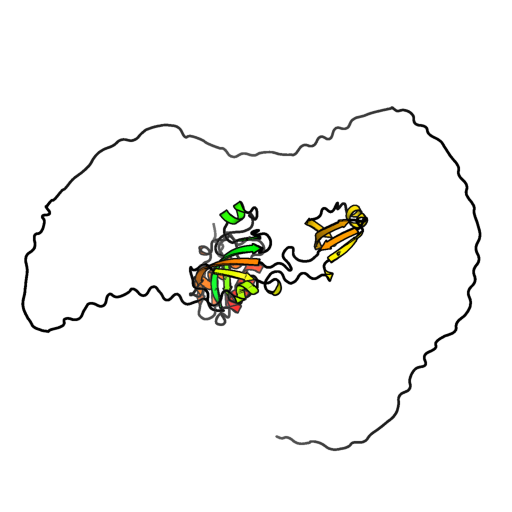-13.421 -4.854 1.00 93.31 187 GLY A N 1
ATOM 1444 C CA . GLY A 1 187 ? 0.067 -14.545 -4.554 1.00 93.31 187 GLY A CA 1
ATOM 1445 C C . GLY A 1 187 ? 0.943 -14.360 -3.307 1.00 93.31 187 GLY A C 1
ATOM 1446 O O . GLY A 1 187 ? 1.590 -15.321 -2.899 1.00 93.31 187 GLY A O 1
ATOM 1447 N N . LEU A 1 188 ? 0.954 -13.166 -2.700 1.00 95.25 188 LEU A N 1
ATOM 1448 C CA . LEU A 1 188 ? 1.470 -12.942 -1.348 1.00 95.25 188 LEU A CA 1
ATOM 1449 C C . LEU A 1 188 ? 0.367 -13.144 -0.304 1.00 95.25 188 LEU A C 1
ATOM 1451 O O . LEU A 1 188 ? 0.592 -13.830 0.685 1.00 95.25 188 LEU A O 1
ATOM 1455 N N . ASP A 1 189 ? -0.822 -12.586 -0.536 1.00 95.81 189 ASP A N 1
ATOM 1456 C CA . ASP A 1 189 ? -1.973 -12.678 0.375 1.00 95.81 189 ASP A CA 1
ATOM 1457 C C . ASP A 1 189 ? -2.413 -14.141 0.593 1.00 95.81 189 ASP A C 1
ATOM 1459 O O . ASP A 1 189 ? -2.547 -14.591 1.731 1.00 95.81 189 ASP A O 1
ATOM 1463 N N . ASP A 1 190 ? -2.453 -14.934 -0.488 1.00 94.44 190 ASP A N 1
ATOM 1464 C CA . ASP A 1 190 ? -2.653 -16.396 -0.501 1.00 94.44 190 ASP A CA 1
ATOM 1465 C C . ASP A 1 190 ? -1.575 -17.180 0.306 1.00 94.44 190 ASP A C 1
ATOM 1467 O O . ASP A 1 190 ? -1.676 -18.402 0.462 1.00 94.44 190 ASP A O 1
ATOM 1471 N N . LYS A 1 191 ? -0.512 -16.512 0.784 1.00 94.50 191 LYS A N 1
ATOM 1472 C CA . LYS A 1 191 ? 0.646 -17.088 1.499 1.00 94.50 191 LYS A CA 1
ATOM 1473 C C . LYS A 1 191 ? 0.877 -16.521 2.904 1.00 94.50 191 LYS A C 1
ATOM 1475 O O . LYS A 1 191 ? 1.748 -17.029 3.607 1.00 94.50 191 LYS A O 1
ATOM 1480 N N . LEU A 1 192 ? 0.109 -15.518 3.334 1.00 95.31 192 LEU A N 1
ATOM 1481 C CA . LEU A 1 192 ? 0.157 -15.004 4.709 1.00 95.31 192 LEU A CA 1
ATOM 1482 C C . LEU A 1 192 ? -0.469 -15.957 5.754 1.00 95.31 192 LEU A C 1
ATOM 1484 O O . LEU A 1 192 ? 0.065 -16.028 6.866 1.00 95.31 192 LEU A O 1
ATOM 1488 N N . PRO A 1 193 ? -1.549 -16.717 5.460 1.00 95.38 193 PRO A N 1
ATOM 1489 C CA . PRO A 1 193 ? -2.080 -17.704 6.396 1.00 95.38 193 PRO A CA 1
ATOM 1490 C C . PRO A 1 193 ? -1.054 -18.787 6.758 1.00 95.38 193 PRO A C 1
ATOM 1492 O O . PRO A 1 193 ? -0.381 -19.346 5.894 1.00 95.38 193 PRO A O 1
ATOM 1495 N N . GLY A 1 194 ? -0.958 -19.117 8.046 1.00 92.81 194 GLY A N 1
ATOM 1496 C CA . GLY A 1 194 ? -0.007 -20.100 8.576 1.00 92.81 194 GLY A CA 1
ATOM 1497 C C . GLY A 1 194 ? 1.338 -19.523 9.036 1.00 92.81 194 GLY A C 1
ATOM 1498 O O . GLY A 1 194 ? 2.022 -20.182 9.822 1.00 92.81 194 GLY A O 1
ATOM 1499 N N . LEU A 1 195 ? 1.706 -18.301 8.628 1.00 94.31 195 LEU A N 1
ATOM 1500 C CA . LEU A 1 195 ? 2.883 -17.604 9.165 1.00 94.31 195 LEU A CA 1
ATOM 1501 C C . LEU A 1 195 ? 2.692 -17.274 10.655 1.00 94.31 195 LEU A C 1
ATOM 1503 O O . LEU A 1 195 ? 1.565 -17.066 11.107 1.00 94.31 195 LEU A O 1
ATOM 1507 N N . LYS A 1 196 ? 3.779 -17.201 11.434 1.00 93.75 196 LYS A N 1
ATOM 1508 C CA . LYS A 1 196 ? 3.721 -16.770 12.842 1.00 93.75 196 LYS A CA 1
ATOM 1509 C C . LYS A 1 196 ? 4.089 -15.298 12.984 1.00 93.75 196 LYS A C 1
ATOM 1511 O O . LYS A 1 196 ? 4.877 -14.760 12.212 1.00 93.75 196 LYS A O 1
ATOM 1516 N N . LEU A 1 197 ? 3.551 -14.663 14.021 1.00 94.62 197 LEU A N 1
ATOM 1517 C CA . LEU A 1 197 ? 3.890 -13.287 14.362 1.00 94.62 197 LEU A CA 1
ATOM 1518 C C . LEU A 1 197 ? 5.357 -13.173 14.814 1.00 94.62 197 LEU A C 1
ATOM 1520 O O . LEU A 1 197 ? 5.824 -13.966 15.629 1.00 94.62 197 LEU A O 1
ATOM 1524 N N . GLY A 1 198 ? 6.069 -12.177 14.291 1.00 93.44 198 GLY A N 1
ATOM 1525 C CA . GLY A 1 198 ? 7.476 -11.882 14.575 1.00 93.44 198 GLY A CA 1
ATOM 1526 C C . GLY A 1 198 ? 8.494 -12.672 13.743 1.00 93.44 198 GLY A C 1
ATOM 1527 O O . GLY A 1 198 ? 9.645 -12.243 13.654 1.00 93.44 198 GLY A O 1
ATOM 1528 N N . GLU A 1 199 ? 8.096 -13.780 13.115 1.00 93.31 199 GLU A N 1
ATOM 1529 C CA . GLU A 1 199 ? 8.961 -14.569 12.230 1.00 93.31 199 GLU A CA 1
ATOM 1530 C C . GLU A 1 199 ? 9.017 -13.947 10.826 1.00 93.31 199 GLU A C 1
ATOM 1532 O O . GLU A 1 199 ? 8.005 -13.476 10.305 1.00 93.31 199 GLU A O 1
ATOM 1537 N N . SER A 1 200 ? 10.199 -13.946 10.204 1.00 94.56 200 SER A N 1
ATOM 1538 C CA . SER A 1 200 ? 10.346 -13.611 8.787 1.00 94.56 200 SER A CA 1
ATOM 1539 C C . SER A 1 200 ? 10.174 -14.851 7.906 1.00 94.56 200 SER A C 1
ATOM 1541 O O . SER A 1 200 ? 10.564 -15.959 8.281 1.00 94.56 200 SER A O 1
ATOM 1543 N N . ALA A 1 201 ? 9.597 -14.659 6.722 1.00 95.19 201 ALA A N 1
ATOM 1544 C CA . ALA A 1 201 ? 9.394 -15.692 5.717 1.00 95.19 201 ALA A CA 1
ATOM 1545 C C . ALA A 1 201 ? 9.708 -15.153 4.316 1.00 95.19 201 ALA A C 1
ATOM 1547 O O . ALA A 1 201 ? 9.467 -13.984 4.015 1.00 95.19 201 ALA A O 1
ATOM 1548 N N . GLU A 1 202 ? 10.225 -16.022 3.452 1.00 96.00 202 GLU A N 1
ATOM 1549 C CA . GLU A 1 202 ? 10.519 -15.717 2.054 1.00 96.00 202 GLU A CA 1
ATOM 1550 C C . GLU A 1 202 ? 9.467 -16.386 1.158 1.00 96.00 202 GLU A C 1
ATOM 1552 O O . GLU A 1 202 ? 9.222 -17.590 1.260 1.00 96.00 202 GLU A O 1
ATOM 1557 N N . VAL A 1 203 ? 8.802 -15.594 0.313 1.00 95.81 203 VAL A N 1
ATOM 1558 C CA . VAL A 1 203 ? 7.663 -16.027 -0.505 1.00 95.81 203 VAL A CA 1
ATOM 1559 C C . VAL A 1 203 ? 7.971 -15.795 -1.983 1.00 95.81 203 VAL A C 1
ATOM 1561 O O . VAL A 1 203 ? 7.892 -14.667 -2.470 1.00 95.81 203 VAL A O 1
ATOM 1564 N N . GLU A 1 204 ? 8.292 -16.864 -2.718 1.00 95.44 204 GLU A N 1
ATOM 1565 C CA . GLU A 1 204 ? 8.297 -16.837 -4.188 1.00 95.44 204 GLU A CA 1
ATOM 1566 C C . GLU A 1 204 ? 6.866 -16.718 -4.731 1.00 95.44 204 GLU A C 1
ATOM 1568 O O . GLU A 1 204 ? 5.982 -17.501 -4.371 1.00 95.44 204 GLU A O 1
ATOM 1573 N N . ILE A 1 205 ? 6.657 -15.784 -5.661 1.00 95.69 205 ILE A N 1
ATOM 1574 C CA . ILE A 1 205 ? 5.374 -15.552 -6.327 1.00 95.69 205 ILE A CA 1
ATOM 1575 C C . ILE A 1 205 ? 5.562 -15.690 -7.850 1.00 95.69 205 ILE A C 1
ATOM 1577 O O . ILE A 1 205 ? 6.398 -14.989 -8.437 1.00 95.69 205 ILE A O 1
ATOM 1581 N N . PRO A 1 206 ? 4.803 -16.579 -8.520 1.00 95.00 206 PRO A N 1
ATOM 1582 C CA . PRO A 1 206 ? 4.837 -16.710 -9.973 1.00 95.00 206 PRO A CA 1
ATOM 1583 C C . PRO A 1 206 ? 4.097 -15.535 -10.649 1.00 95.00 206 PRO A C 1
ATOM 1585 O O . PRO A 1 206 ? 3.282 -14.876 -9.994 1.00 95.00 206 PRO A O 1
ATOM 1588 N N . PRO A 1 207 ? 4.334 -15.259 -11.947 1.00 93.75 207 PRO A N 1
ATOM 1589 C CA . PRO A 1 207 ? 3.766 -14.096 -12.638 1.00 93.75 207 PRO A CA 1
ATOM 1590 C C . PRO A 1 207 ? 2.246 -13.948 -12.484 1.00 93.75 207 PRO A C 1
ATOM 1592 O O . PRO A 1 207 ? 1.741 -12.839 -12.319 1.00 93.75 207 PRO A O 1
ATOM 1595 N N . GLU A 1 208 ? 1.522 -15.068 -12.481 1.00 93.25 208 GLU A N 1
ATOM 1596 C CA . GLU A 1 208 ? 0.064 -15.167 -12.354 1.00 93.25 208 GLU A CA 1
ATOM 1597 C C . GLU A 1 208 ? -0.464 -14.636 -11.010 1.00 93.25 208 GLU A C 1
ATOM 1599 O O . GLU A 1 208 ? -1.572 -14.107 -10.956 1.00 93.25 208 GLU A O 1
ATOM 1604 N N . GLY A 1 209 ? 0.322 -14.762 -9.933 1.00 90.12 209 GLY A N 1
ATOM 1605 C CA . GLY A 1 209 ? 0.000 -14.235 -8.600 1.00 90.12 209 GLY A CA 1
ATOM 1606 C C . GLY A 1 209 ? 0.591 -12.848 -8.316 1.00 90.12 209 GLY A C 1
ATOM 1607 O O . GLY A 1 209 ? 0.326 -12.283 -7.254 1.00 90.12 209 GLY A O 1
ATOM 1608 N N . ALA A 1 210 ? 1.400 -12.325 -9.240 1.00 92.06 210 ALA A N 1
ATOM 1609 C CA . ALA A 1 210 ? 2.163 -11.090 -9.113 1.00 92.06 210 ALA A CA 1
ATOM 1610 C C . ALA A 1 210 ? 1.599 -9.988 -10.034 1.00 92.06 210 ALA A C 1
ATOM 1612 O O . ALA A 1 210 ? 0.461 -9.555 -9.874 1.00 92.06 210 ALA A O 1
ATOM 1613 N N . PHE A 1 211 ? 2.387 -9.532 -11.013 1.00 91.94 211 PHE A N 1
ATOM 1614 C CA . PHE A 1 211 ? 2.029 -8.466 -11.958 1.00 91.94 211 PHE A CA 1
ATOM 1615 C C . PHE A 1 211 ? 1.369 -8.977 -13.254 1.00 91.94 211 PHE A C 1
ATOM 1617 O O . PHE A 1 211 ? 1.296 -8.251 -14.247 1.00 91.94 211 PHE A O 1
ATOM 1624 N N . GLY A 1 212 ? 0.901 -10.226 -13.248 1.00 92.44 212 GLY A N 1
ATOM 1625 C CA . GLY A 1 212 ? 0.281 -10.901 -14.382 1.00 92.44 212 GLY A CA 1
ATOM 1626 C C . GLY A 1 212 ? 1.283 -11.485 -15.382 1.00 92.44 212 GLY A C 1
ATOM 1627 O O . GLY A 1 212 ? 2.473 -11.156 -15.409 1.00 92.44 212 GLY A O 1
ATOM 1628 N N . VAL A 1 213 ? 0.776 -12.360 -16.251 1.00 93.44 213 VAL A N 1
ATOM 1629 C CA . VAL A 1 213 ? 1.526 -12.902 -17.391 1.00 93.44 213 VAL A CA 1
ATOM 1630 C C . VAL A 1 213 ? 1.680 -11.820 -18.464 1.00 93.44 213 VAL A C 1
ATOM 1632 O O . VAL A 1 213 ? 0.733 -11.104 -18.788 1.00 93.44 213 VAL A O 1
ATOM 1635 N N . ARG A 1 214 ? 2.877 -11.708 -19.048 1.00 92.50 214 ARG A N 1
ATOM 1636 C CA . ARG A 1 214 ? 3.180 -10.753 -20.123 1.00 92.50 214 ARG A CA 1
ATOM 1637 C C . ARG A 1 214 ? 2.434 -11.128 -21.406 1.00 92.50 214 ARG A C 1
ATOM 1639 O O . ARG A 1 214 ? 2.780 -12.109 -22.060 1.00 92.50 214 ARG A O 1
ATOM 1646 N N . ASN A 1 215 ? 1.438 -10.333 -21.789 1.00 93.25 215 ASN A N 1
ATOM 1647 C CA . ASN A 1 215 ? 0.634 -10.594 -22.982 1.00 93.25 215 ASN A CA 1
ATOM 1648 C C . ASN A 1 215 ? 1.400 -10.176 -24.265 1.00 93.25 215 ASN A C 1
ATOM 1650 O O . ASN A 1 215 ? 1.818 -9.015 -24.357 1.00 93.25 215 ASN A O 1
ATOM 1654 N N . PRO A 1 216 ? 1.584 -11.056 -25.273 1.00 92.56 216 PRO A N 1
ATOM 1655 C CA . PRO A 1 216 ? 2.226 -10.692 -26.541 1.00 92.56 216 PRO A CA 1
ATOM 1656 C C . PRO A 1 216 ? 1.464 -9.628 -27.352 1.00 92.56 216 PRO A C 1
ATOM 1658 O O . PRO A 1 216 ? 2.109 -8.818 -28.016 1.00 92.56 216 PRO A O 1
ATOM 1661 N N . ASP A 1 217 ? 0.134 -9.556 -27.258 1.00 93.19 217 ASP A N 1
ATOM 1662 C CA . ASP A 1 217 ? -0.701 -8.591 -28.000 1.00 93.19 217 ASP A CA 1
ATOM 1663 C C . ASP A 1 217 ? -0.531 -7.145 -27.497 1.00 93.19 217 ASP A C 1
ATOM 1665 O O . ASP A 1 217 ? -0.777 -6.172 -28.219 1.00 93.19 217 ASP A O 1
ATOM 1669 N N . ASN A 1 218 ? -0.031 -6.992 -26.266 1.00 92.56 218 ASN A N 1
ATOM 1670 C CA . ASN A 1 218 ? 0.409 -5.711 -25.718 1.00 92.56 218 ASN A CA 1
ATOM 1671 C C . ASN A 1 218 ? 1.769 -5.255 -26.292 1.00 92.56 218 ASN A C 1
ATOM 1673 O O . ASN A 1 218 ? 2.206 -4.148 -25.981 1.00 92.56 218 ASN A O 1
ATOM 1677 N N . VAL A 1 219 ? 2.441 -6.043 -27.146 1.00 93.81 219 VAL A N 1
ATOM 1678 C CA . VAL A 1 219 ? 3.696 -5.654 -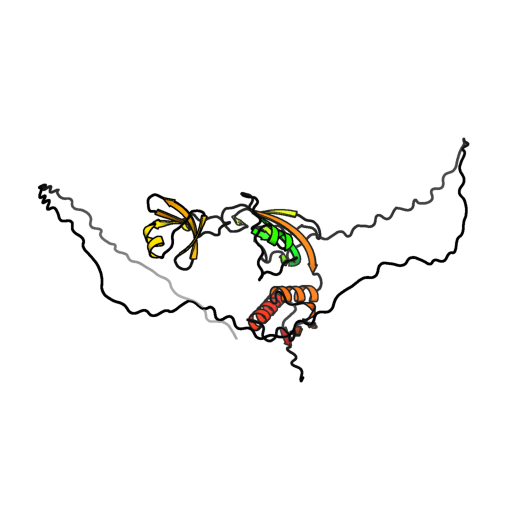27.814 1.00 93.81 219 VAL A CA 1
ATOM 1679 C C . VAL A 1 219 ? 3.417 -5.170 -29.240 1.00 93.81 219 VAL A C 1
ATOM 1681 O O . VAL A 1 219 ? 3.261 -5.951 -30.177 1.00 93.81 219 VAL A O 1
ATOM 1684 N N . ARG A 1 220 ? 3.407 -3.849 -29.441 1.00 93.50 220 ARG A N 1
ATOM 1685 C CA . ARG A 1 220 ? 3.101 -3.219 -30.736 1.00 93.50 220 ARG A CA 1
ATOM 1686 C C . ARG A 1 220 ? 4.370 -2.820 -31.481 1.00 93.50 220 ARG A C 1
ATOM 1688 O O . ARG A 1 220 ? 5.267 -2.196 -30.921 1.00 93.50 220 ARG A O 1
ATOM 1695 N N . THR A 1 221 ? 4.433 -3.129 -32.777 1.00 94.44 221 THR A N 1
ATOM 1696 C CA . THR A 1 221 ? 5.522 -2.673 -33.659 1.00 94.44 221 THR A CA 1
ATOM 1697 C C . THR A 1 221 ? 5.083 -1.435 -34.439 1.00 94.44 221 THR A C 1
ATOM 1699 O O . THR A 1 221 ? 4.178 -1.524 -35.265 1.00 94.44 221 THR A O 1
ATOM 1702 N N . LEU A 1 222 ? 5.743 -0.295 -34.222 1.00 92.81 222 LEU A N 1
ATOM 1703 C CA . LEU A 1 222 ? 5.447 0.980 -34.887 1.00 92.81 222 LEU A CA 1
ATOM 1704 C C . LEU A 1 222 ? 6.613 1.453 -35.781 1.00 92.81 222 LEU A C 1
ATOM 1706 O O . LEU A 1 222 ? 7.771 1.109 -35.527 1.00 92.81 222 LEU A O 1
ATOM 1710 N N . PRO A 1 223 ? 6.363 2.274 -36.819 1.00 94.00 223 PRO A N 1
ATOM 1711 C CA . PRO A 1 223 ? 7.430 2.913 -37.588 1.00 94.00 223 PRO A CA 1
ATOM 1712 C C . PRO A 1 223 ? 8.199 3.931 -36.731 1.00 94.00 223 PRO A C 1
ATOM 1714 O O . PRO A 1 223 ? 7.595 4.814 -36.126 1.00 94.00 223 PRO A O 1
ATOM 1717 N N . PHE A 1 224 ? 9.535 3.902 -36.755 1.00 91.50 224 PHE A N 1
ATOM 1718 C CA . PHE A 1 224 ? 10.392 4.840 -36.003 1.00 91.50 224 PHE A CA 1
ATOM 1719 C C . PHE A 1 224 ? 10.081 6.318 -36.313 1.00 91.50 224 PHE A C 1
ATOM 1721 O O . PHE A 1 224 ? 10.158 7.183 -35.441 1.00 91.50 224 PHE A O 1
ATOM 1728 N N . ARG A 1 225 ? 9.656 6.605 -37.553 1.00 91.44 225 ARG A N 1
ATOM 1729 C CA . ARG A 1 225 ? 9.215 7.944 -37.980 1.00 91.44 225 ARG A CA 1
ATOM 1730 C C . ARG A 1 225 ? 8.019 8.469 -37.176 1.00 91.44 225 ARG A C 1
ATOM 1732 O O . ARG A 1 225 ? 7.980 9.667 -36.938 1.00 91.44 225 ARG A O 1
ATOM 1739 N N . MET A 1 226 ? 7.100 7.603 -36.737 1.00 90.50 226 MET A N 1
ATOM 1740 C CA . MET A 1 226 ? 5.890 7.984 -35.993 1.00 90.50 226 MET A CA 1
ATOM 1741 C C . MET A 1 226 ? 6.229 8.537 -34.602 1.00 90.50 226 MET A C 1
ATOM 1743 O O . MET A 1 226 ? 5.701 9.571 -34.195 1.00 90.50 226 MET A O 1
ATOM 1747 N N . LEU A 1 227 ? 7.162 7.887 -33.899 1.00 89.38 227 LEU A N 1
ATOM 1748 C CA . LEU A 1 227 ? 7.660 8.363 -32.607 1.00 89.38 227 LEU A CA 1
ATOM 1749 C C . LEU A 1 227 ? 8.433 9.677 -32.790 1.00 89.38 227 LEU A C 1
ATOM 1751 O O . LEU A 1 227 ? 8.149 10.657 -32.104 1.00 89.38 227 LEU A O 1
ATOM 1755 N N . ARG A 1 228 ? 9.308 9.750 -33.804 1.00 88.56 228 ARG A N 1
ATOM 1756 C CA . ARG A 1 228 ? 10.048 10.979 -34.141 1.00 88.56 228 ARG A CA 1
ATOM 1757 C C . ARG A 1 228 ? 9.142 12.156 -34.521 1.00 88.56 228 ARG A C 1
ATOM 1759 O O . ARG A 1 228 ? 9.492 13.283 -34.187 1.00 88.56 228 ARG A O 1
ATOM 1766 N N . SER A 1 229 ? 7.991 11.932 -35.166 1.00 89.75 229 SER A N 1
ATOM 1767 C CA . SER A 1 229 ? 7.005 12.996 -35.432 1.00 89.75 229 SER A CA 1
ATOM 1768 C C . SER A 1 229 ? 6.271 13.481 -34.177 1.00 89.75 229 SER A C 1
ATOM 1770 O O . SER A 1 229 ? 5.834 14.625 -34.154 1.00 89.75 229 SER A O 1
ATOM 1772 N N . LYS A 1 230 ? 6.200 12.664 -33.117 1.00 88.12 230 LYS A N 1
ATOM 1773 C CA . LYS A 1 230 ? 5.759 13.083 -31.772 1.00 88.12 230 LYS A CA 1
ATOM 1774 C C . LYS A 1 230 ? 6.908 13.660 -30.918 1.00 88.12 230 LYS A C 1
ATOM 1776 O O . LYS A 1 230 ? 6.757 13.823 -29.716 1.00 88.12 230 LYS A O 1
ATOM 1781 N N . GLY A 1 231 ? 8.081 13.919 -31.507 1.00 88.00 231 GLY A N 1
ATOM 1782 C CA . GLY A 1 231 ? 9.280 14.394 -30.798 1.00 88.00 231 GLY A CA 1
ATOM 1783 C C . GLY A 1 231 ? 10.043 13.319 -30.009 1.00 88.00 231 GLY A C 1
ATOM 1784 O O . GLY A 1 231 ? 11.143 13.587 -29.530 1.00 88.00 231 GLY A O 1
ATOM 1785 N N . VAL A 1 232 ? 9.520 12.094 -29.915 1.00 88.75 232 VAL A N 1
ATOM 1786 C CA . VAL A 1 232 ? 10.124 10.995 -29.151 1.00 88.75 232 VAL A CA 1
ATOM 1787 C C . VAL A 1 232 ? 11.300 10.393 -29.924 1.00 88.75 232 VAL A C 1
ATOM 1789 O O . VAL A 1 232 ? 11.172 9.988 -31.082 1.00 88.75 232 VAL A O 1
ATOM 1792 N N . ASN A 1 233 ? 12.457 10.290 -29.269 1.00 90.69 233 ASN A N 1
ATOM 1793 C CA . ASN A 1 233 ? 13.634 9.597 -29.789 1.00 90.69 233 ASN A CA 1
ATOM 1794 C C . ASN A 1 233 ? 13.907 8.338 -28.942 1.00 90.69 233 ASN A C 1
ATOM 1796 O O . ASN A 1 233 ? 14.650 8.434 -27.966 1.00 90.69 233 ASN A O 1
ATOM 1800 N N . PRO A 1 234 ? 13.290 7.190 -29.276 1.00 88.81 234 PRO A N 1
ATOM 1801 C CA . PRO A 1 234 ? 13.244 6.021 -28.400 1.00 88.81 234 PRO A CA 1
ATOM 1802 C C . PRO A 1 234 ? 14.616 5.355 -28.238 1.00 88.81 234 PRO A C 1
ATOM 1804 O O . PRO A 1 234 ? 15.300 5.079 -29.226 1.00 88.81 234 PRO A O 1
ATOM 1807 N N . VAL A 1 235 ? 14.971 5.044 -26.992 1.00 92.50 235 VAL A N 1
ATOM 1808 C CA . VAL A 1 235 ? 16.140 4.241 -26.598 1.00 92.50 235 VAL A CA 1
ATOM 1809 C C . VAL A 1 235 ? 15.650 2.926 -25.987 1.00 92.50 235 VAL A C 1
ATOM 1811 O O . VAL A 1 235 ? 14.632 2.914 -25.306 1.00 92.50 235 VAL A O 1
ATOM 1814 N N . VAL A 1 236 ? 16.334 1.804 -26.226 1.00 93.19 236 VAL A N 1
ATOM 1815 C CA . VAL A 1 236 ? 15.929 0.499 -25.662 1.00 93.19 236 VAL A CA 1
ATOM 1816 C C . VAL A 1 236 ? 15.941 0.543 -24.128 1.00 93.19 236 VAL A C 1
ATOM 1818 O O . VAL A 1 236 ? 16.850 1.112 -23.533 1.00 93.19 236 VAL A O 1
ATOM 1821 N N . GLY A 1 237 ? 14.910 -0.027 -23.500 1.00 89.25 237 GLY A N 1
ATOM 1822 C CA . GLY A 1 237 ? 14.678 0.009 -22.051 1.00 89.25 237 GLY A CA 1
ATOM 1823 C C . GLY A 1 237 ? 13.927 1.253 -21.555 1.00 89.25 237 GLY A C 1
ATOM 1824 O O . GLY A 1 237 ? 13.293 1.191 -20.502 1.00 89.25 237 GLY A O 1
ATOM 1825 N N . GLN A 1 238 ? 13.922 2.348 -22.323 1.00 91.38 238 GLN A N 1
ATOM 1826 C CA . GLN A 1 238 ? 13.235 3.596 -21.977 1.00 91.38 238 GLN A CA 1
ATOM 1827 C C . GLN A 1 238 ? 11.711 3.403 -21.911 1.00 91.38 238 GLN A C 1
ATOM 1829 O O . GLN A 1 238 ? 11.127 2.753 -22.781 1.00 91.38 238 GLN A O 1
ATOM 1834 N N . GLN A 1 239 ? 11.052 4.022 -20.929 1.00 91.81 239 GLN A N 1
ATOM 1835 C CA . GLN A 1 239 ? 9.599 4.208 -20.947 1.00 91.81 239 GLN A CA 1
ATOM 1836 C C . GLN A 1 239 ? 9.227 5.439 -21.787 1.00 91.81 239 GLN A C 1
ATOM 1838 O O . GLN A 1 239 ? 9.855 6.493 -21.678 1.00 91.81 239 GLN A O 1
ATOM 1843 N N . VAL A 1 240 ? 8.206 5.309 -22.631 1.00 91.44 240 VAL A N 1
ATOM 1844 C CA . VAL A 1 240 ? 7.667 6.386 -23.471 1.00 91.44 240 VAL A CA 1
ATOM 1845 C C . VAL A 1 240 ? 6.147 6.417 -23.359 1.00 91.44 240 VAL A C 1
ATOM 1847 O O . VAL A 1 240 ? 5.501 5.371 -23.367 1.00 91.44 240 VAL A O 1
ATOM 1850 N N . GLU A 1 241 ? 5.560 7.608 -23.274 1.00 90.69 241 GLU A N 1
ATOM 1851 C CA . GLU A 1 241 ? 4.106 7.758 -23.314 1.00 90.69 241 GLU A CA 1
ATOM 1852 C C . GLU A 1 241 ? 3.620 7.783 -24.769 1.00 90.69 241 GLU A C 1
ATOM 1854 O O . GLU A 1 241 ? 4.099 8.562 -25.598 1.00 90.69 241 GLU A O 1
ATOM 1859 N N . MET A 1 242 ? 2.673 6.906 -25.096 1.00 87.38 242 MET A N 1
ATOM 1860 C CA . MET A 1 242 ? 2.099 6.768 -26.428 1.00 87.38 242 MET A CA 1
ATOM 1861 C C . MET A 1 242 ? 0.596 6.520 -26.332 1.00 87.38 242 MET A C 1
ATOM 1863 O O . MET A 1 242 ? 0.154 5.464 -25.889 1.00 87.38 242 MET A O 1
ATOM 1867 N N . ASP A 1 243 ? -0.175 7.495 -26.816 1.00 82.50 243 ASP A N 1
ATOM 1868 C CA . ASP A 1 243 ? -1.638 7.425 -26.941 1.00 82.50 243 ASP A CA 1
ATOM 1869 C C . ASP A 1 243 ? -2.338 7.266 -25.572 1.00 82.50 243 ASP A C 1
ATOM 1871 O O . ASP A 1 243 ? -3.249 6.456 -25.404 1.00 82.50 243 ASP A O 1
ATOM 1875 N N . GLY A 1 244 ? -1.871 8.040 -24.580 1.00 86.00 244 GLY A N 1
ATOM 1876 C CA . GLY A 1 244 ? -2.380 8.044 -23.202 1.00 86.00 244 GLY A CA 1
ATOM 1877 C C . GLY A 1 244 ? -1.974 6.823 -22.372 1.00 86.00 244 GLY A C 1
ATOM 1878 O O . GLY A 1 244 ? -2.623 6.516 -21.375 1.00 86.00 244 GLY A O 1
ATOM 1879 N N . ARG A 1 245 ? -0.949 6.074 -22.804 1.00 90.12 245 ARG A N 1
ATOM 1880 C CA . ARG A 1 245 ? -0.434 4.887 -22.108 1.00 90.12 245 ARG A CA 1
ATOM 1881 C C . ARG A 1 245 ? 1.089 4.864 -22.119 1.00 90.12 245 ARG A C 1
ATOM 1883 O O . ARG A 1 245 ? 1.706 5.067 -23.165 1.00 90.12 245 ARG A O 1
ATOM 1890 N N . THR A 1 246 ? 1.695 4.551 -20.982 1.00 91.50 246 THR A N 1
ATOM 1891 C CA . THR A 1 246 ? 3.132 4.266 -20.891 1.00 91.50 246 THR A CA 1
ATOM 1892 C C . THR A 1 246 ? 3.449 2.930 -21.565 1.00 91.50 246 THR A C 1
ATOM 1894 O O . THR A 1 246 ? 2.718 1.956 -21.391 1.00 91.50 246 THR A O 1
ATOM 1897 N N . ALA A 1 247 ? 4.546 2.876 -22.318 1.00 92.94 247 ALA A N 1
ATOM 1898 C CA . ALA A 1 247 ? 5.076 1.654 -22.913 1.00 92.94 247 ALA A CA 1
ATOM 1899 C C . ALA A 1 247 ? 6.606 1.618 -22.816 1.00 92.94 247 ALA A C 1
ATOM 1901 O O . ALA A 1 247 ? 7.264 2.651 -22.952 1.00 92.94 247 ALA A O 1
ATOM 1902 N N . GLN A 1 248 ? 7.194 0.437 -22.633 1.00 93.94 248 GLN A N 1
ATOM 1903 C CA . GLN A 1 248 ? 8.646 0.267 -22.652 1.00 93.94 248 GLN A CA 1
ATOM 1904 C C . GLN A 1 248 ? 9.149 -0.019 -24.074 1.00 93.94 248 GLN A C 1
ATOM 1906 O O . GLN A 1 248 ? 8.615 -0.867 -24.790 1.00 93.94 248 GLN A O 1
ATOM 1911 N N . VAL A 1 249 ? 10.216 0.661 -24.491 1.00 94.38 249 VAL A N 1
ATOM 1912 C CA . VAL A 1 249 ? 10.885 0.420 -25.775 1.00 94.38 249 VAL A CA 1
ATOM 1913 C C . VAL A 1 249 ? 11.665 -0.897 -25.702 1.00 94.38 249 VAL A C 1
ATOM 1915 O O . VAL A 1 249 ? 12.772 -0.954 -25.166 1.00 94.38 249 VAL A O 1
ATOM 1918 N N . ARG A 1 250 ? 11.105 -1.969 -26.270 1.00 92.88 250 ARG A N 1
ATOM 1919 C CA . ARG A 1 250 ? 11.712 -3.311 -26.271 1.00 92.88 250 ARG A CA 1
ATOM 1920 C C . ARG A 1 250 ? 12.840 -3.451 -27.294 1.00 92.88 250 ARG A C 1
ATOM 1922 O O . ARG A 1 250 ? 13.816 -4.146 -27.037 1.00 92.88 250 ARG A O 1
ATOM 1929 N N . SER A 1 251 ? 12.709 -2.828 -28.465 1.00 94.31 251 SER A N 1
ATOM 1930 C CA . SER A 1 251 ? 13.747 -2.841 -29.505 1.00 94.31 251 SER A CA 1
ATOM 1931 C C . SER A 1 251 ? 13.590 -1.678 -30.489 1.00 94.31 251 SER A C 1
ATOM 1933 O O . SER A 1 251 ? 12.480 -1.209 -30.746 1.00 94.31 251 SER A O 1
ATOM 1935 N N . VAL A 1 252 ? 14.710 -1.222 -31.058 1.00 93.75 252 VAL A N 1
ATOM 1936 C CA . VAL A 1 252 ? 14.771 -0.197 -32.113 1.00 93.75 252 VAL A CA 1
ATOM 1937 C C . VAL A 1 252 ? 15.677 -0.722 -33.224 1.00 93.75 252 VAL A C 1
ATOM 1939 O O . VAL A 1 252 ? 16.849 -0.996 -32.982 1.00 93.75 252 VAL A O 1
ATOM 1942 N N . GLY A 1 253 ? 15.156 -0.888 -34.442 1.00 90.75 253 GLY A N 1
ATOM 1943 C CA . GLY A 1 253 ? 15.926 -1.482 -35.539 1.00 90.75 253 GLY A CA 1
ATOM 1944 C C . GLY A 1 253 ? 15.165 -1.545 -36.863 1.00 90.75 253 GLY A C 1
ATOM 1945 O O . GLY A 1 253 ? 13.937 -1.578 -36.890 1.00 90.75 253 GLY A O 1
ATOM 1946 N N . ALA A 1 254 ? 15.895 -1.532 -37.984 1.00 89.44 254 ALA A N 1
ATOM 1947 C CA . ALA A 1 254 ? 15.336 -1.584 -39.345 1.00 89.44 254 ALA A CA 1
ATOM 1948 C C . ALA A 1 254 ? 14.191 -0.569 -39.609 1.00 89.44 254 ALA A C 1
ATOM 1950 O O . ALA A 1 254 ? 13.219 -0.868 -40.299 1.00 89.44 254 ALA A O 1
ATOM 1951 N N . GLY A 1 255 ? 14.273 0.631 -39.017 1.00 91.25 255 GLY A N 1
ATOM 1952 C CA . GLY A 1 255 ? 13.240 1.672 -39.134 1.00 91.25 255 GLY A CA 1
ATOM 1953 C C . GLY A 1 255 ? 11.938 1.398 -38.364 1.00 91.25 255 GLY A C 1
ATOM 1954 O O . GLY A 1 255 ? 10.982 2.164 -38.508 1.00 91.25 255 GLY A O 1
ATOM 1955 N N . ARG A 1 256 ? 11.894 0.347 -37.538 1.00 94.38 256 ARG A N 1
ATOM 1956 C CA . ARG A 1 256 ? 10.773 -0.028 -36.664 1.00 94.38 256 ARG A CA 1
ATOM 1957 C C . ARG A 1 256 ? 11.173 0.066 -35.188 1.00 94.38 256 ARG A C 1
ATOM 1959 O O . ARG A 1 256 ? 12.356 0.049 -34.846 1.00 94.38 256 ARG A O 1
ATOM 1966 N N . VAL A 1 257 ? 10.169 0.171 -34.327 1.00 94.69 257 VAL A N 1
ATOM 1967 C CA . VAL A 1 257 ? 10.285 0.189 -32.865 1.00 94.69 257 VAL A CA 1
ATOM 1968 C C . VAL A 1 257 ? 9.264 -0.788 -32.302 1.00 94.69 257 VAL A C 1
ATOM 1970 O O . VAL A 1 257 ? 8.108 -0.750 -32.722 1.00 94.69 257 VAL A O 1
ATOM 1973 N N . GLN A 1 258 ? 9.663 -1.639 -31.361 1.00 94.81 258 GLN A N 1
ATOM 1974 C CA . GLN A 1 258 ? 8.720 -2.407 -30.546 1.00 94.81 258 GLN A CA 1
ATOM 1975 C C . GLN A 1 258 ? 8.466 -1.669 -29.234 1.00 94.81 258 GLN A C 1
ATOM 1977 O O . GLN A 1 258 ? 9.410 -1.377 -28.498 1.00 94.81 258 GLN A O 1
ATOM 1982 N N . LEU A 1 259 ? 7.195 -1.398 -28.953 1.00 94.31 259 LEU A N 1
ATOM 1983 C CA . LEU A 1 259 ? 6.706 -0.858 -27.692 1.00 94.31 259 LEU A CA 1
ATOM 1984 C C . LEU A 1 259 ? 5.921 -1.941 -26.959 1.00 94.31 259 LEU A C 1
ATOM 1986 O O . LEU A 1 259 ? 5.027 -2.552 -27.542 1.00 94.31 259 LEU A O 1
ATOM 1990 N N . ASP A 1 260 ? 6.258 -2.170 -25.699 1.00 94.88 260 ASP A N 1
ATOM 1991 C CA . ASP A 1 260 ? 5.577 -3.110 -24.818 1.00 94.88 260 ASP A CA 1
ATOM 1992 C C . ASP A 1 260 ? 4.708 -2.342 -23.814 1.00 94.88 260 ASP A C 1
ATOM 1994 O O . ASP A 1 260 ? 5.225 -1.543 -23.036 1.00 94.88 260 ASP A O 1
ATOM 1998 N N . TYR A 1 261 ? 3.395 -2.564 -23.864 1.00 94.50 261 TYR A N 1
ATOM 1999 C CA . TYR A 1 261 ? 2.396 -1.927 -23.001 1.00 94.50 261 TYR A CA 1
ATOM 2000 C C . TYR A 1 261 ? 2.018 -2.793 -21.778 1.00 94.50 261 TYR A C 1
ATOM 2002 O O . TYR A 1 261 ? 1.057 -2.476 -21.079 1.00 94.50 261 TYR A O 1
ATOM 2010 N N . ASN A 1 262 ? 2.728 -3.900 -21.518 1.00 93.75 262 ASN A N 1
ATOM 2011 C CA . ASN A 1 262 ? 2.588 -4.650 -20.265 1.00 93.75 262 ASN A CA 1
ATOM 2012 C C . ASN A 1 262 ? 3.239 -3.901 -19.082 1.00 93.75 262 ASN A C 1
ATOM 2014 O O . ASN A 1 262 ? 4.081 -3.022 -19.267 1.00 93.75 262 ASN A O 1
ATOM 2018 N N . HIS A 1 263 ? 2.898 -4.295 -17.849 1.00 91.25 263 HIS A N 1
ATOM 2019 C CA . HIS A 1 263 ? 3.587 -3.809 -16.649 1.00 91.25 263 HIS A CA 1
ATOM 2020 C C . HIS A 1 263 ? 5.095 -4.168 -16.692 1.00 91.25 263 HIS A C 1
ATOM 2022 O O . HIS A 1 263 ? 5.420 -5.273 -17.133 1.00 91.25 263 HIS A O 1
ATOM 2028 N N . PRO A 1 264 ? 6.035 -3.323 -16.208 1.00 88.69 264 PRO A N 1
ATOM 2029 C CA . PRO A 1 264 ? 7.487 -3.580 -16.313 1.00 88.69 264 PRO A CA 1
ATOM 2030 C C . PRO A 1 264 ? 7.992 -4.885 -15.661 1.00 88.69 264 PRO A C 1
ATOM 2032 O O . PRO A 1 264 ? 9.066 -5.392 -16.010 1.00 88.69 264 PRO A O 1
ATOM 2035 N N . LEU A 1 265 ? 7.211 -5.423 -14.719 1.00 90.69 265 LEU A N 1
ATOM 2036 C CA . LEU A 1 265 ? 7.454 -6.687 -14.013 1.00 90.69 265 LEU A CA 1
ATOM 2037 C C . LEU A 1 265 ? 6.522 -7.835 -14.467 1.00 90.69 265 LEU A C 1
ATOM 2039 O O . LEU A 1 265 ? 6.585 -8.926 -13.906 1.00 90.69 265 LEU A O 1
ATOM 2043 N N . ALA A 1 266 ? 5.664 -7.628 -15.474 1.00 92.31 266 ALA A N 1
ATOM 2044 C CA . ALA A 1 266 ? 4.786 -8.680 -15.995 1.00 92.31 266 ALA A CA 1
ATOM 2045 C C . ALA A 1 266 ? 5.593 -9.830 -16.618 1.00 92.31 266 ALA A C 1
ATOM 2047 O O . ALA A 1 266 ? 6.564 -9.615 -17.349 1.00 92.31 266 ALA A O 1
ATOM 2048 N N . GLY A 1 267 ? 5.159 -11.063 -16.359 1.00 91.19 267 GLY A N 1
ATOM 2049 C CA . GLY A 1 267 ? 5.845 -12.282 -16.791 1.00 91.19 267 GLY A CA 1
ATOM 2050 C C . GLY A 1 267 ? 7.100 -12.647 -15.990 1.00 91.19 267 GLY A C 1
ATOM 2051 O O . GLY A 1 267 ? 7.641 -13.720 -16.237 1.00 91.19 267 GLY A O 1
ATOM 2052 N N . ARG A 1 268 ? 7.548 -11.815 -15.037 1.00 90.75 268 ARG A N 1
ATOM 2053 C CA . ARG A 1 268 ? 8.681 -12.135 -14.154 1.00 90.75 268 ARG A CA 1
ATOM 2054 C C . ARG A 1 268 ? 8.207 -12.837 -12.885 1.00 90.75 268 ARG A C 1
ATOM 2056 O O . ARG A 1 268 ? 7.136 -12.526 -12.363 1.00 90.75 268 ARG A O 1
ATOM 2063 N N . LYS A 1 269 ? 9.045 -13.721 -12.343 1.00 94.62 269 LYS A N 1
ATOM 2064 C CA . LYS A 1 269 ? 8.921 -14.155 -10.945 1.00 94.62 269 LYS A CA 1
ATOM 2065 C C . LYS A 1 269 ? 9.438 -13.067 -10.002 1.00 94.62 269 LYS A C 1
ATOM 2067 O O . LYS A 1 269 ? 10.428 -12.393 -10.304 1.00 94.62 269 LYS A O 1
ATOM 2072 N N . ILE A 1 270 ? 8.816 -12.957 -8.836 1.00 96.00 270 ILE A N 1
ATOM 2073 C CA . ILE A 1 270 ? 9.245 -12.067 -7.752 1.00 96.00 270 ILE A CA 1
ATOM 2074 C C . ILE A 1 270 ? 9.341 -12.847 -6.441 1.00 96.00 270 ILE A C 1
ATOM 2076 O O . ILE A 1 270 ? 8.689 -13.878 -6.277 1.00 96.00 270 ILE A O 1
ATOM 2080 N N . VAL A 1 271 ? 10.137 -12.336 -5.509 1.00 97.00 271 VAL A N 1
ATOM 2081 C CA . VAL A 1 271 ? 10.195 -12.806 -4.124 1.00 97.00 271 VAL A CA 1
ATOM 2082 C C . VAL A 1 271 ? 9.751 -11.669 -3.221 1.00 97.00 271 VAL A C 1
ATOM 2084 O O . VAL A 1 271 ? 10.181 -10.534 -3.419 1.00 97.00 271 VAL A O 1
ATOM 2087 N N . TYR A 1 272 ? 8.931 -11.967 -2.222 1.00 97.25 272 TYR A N 1
ATOM 2088 C CA . TYR A 1 272 ? 8.702 -11.068 -1.099 1.00 97.25 272 TYR A CA 1
ATOM 2089 C C . TYR A 1 272 ? 9.282 -11.678 0.176 1.00 97.25 272 TYR A C 1
ATOM 2091 O O . TYR A 1 272 ? 8.875 -12.753 0.612 1.00 97.25 272 TYR A O 1
ATOM 2099 N N . GLU A 1 273 ? 10.228 -10.969 0.780 1.00 97.25 273 GLU A N 1
ATOM 2100 C CA . GLU A 1 273 ? 10.646 -11.192 2.161 1.00 97.25 273 GLU A CA 1
ATOM 2101 C C . GLU A 1 273 ? 9.646 -10.451 3.056 1.00 97.25 273 GLU A C 1
ATOM 2103 O O . GLU A 1 273 ? 9.486 -9.237 2.915 1.00 97.25 273 GLU A O 1
ATOM 2108 N N . VAL A 1 274 ? 8.927 -11.169 3.922 1.00 97.19 274 VAL A N 1
ATOM 2109 C CA . VAL A 1 274 ? 7.863 -10.611 4.773 1.00 97.19 274 VAL A CA 1
ATOM 2110 C C . VAL A 1 274 ? 8.047 -10.955 6.240 1.00 97.19 274 VAL A C 1
ATOM 2112 O O . VAL A 1 274 ? 8.538 -12.029 6.579 1.00 97.19 274 VAL A O 1
ATOM 2115 N N . LYS A 1 275 ? 7.605 -10.054 7.118 1.00 97.00 275 LYS A N 1
ATOM 2116 C CA . LYS A 1 275 ? 7.619 -10.235 8.572 1.00 97.00 275 LYS A CA 1
ATOM 2117 C C . LYS A 1 275 ? 6.376 -9.587 9.202 1.00 97.00 275 LYS A C 1
ATOM 2119 O O . LYS A 1 275 ? 6.300 -8.360 9.297 1.00 97.00 275 LYS A O 1
ATOM 2124 N N . PRO A 1 276 ? 5.377 -10.381 9.624 1.00 96.44 276 PRO A N 1
ATOM 2125 C CA . PRO A 1 276 ? 4.221 -9.882 10.366 1.00 96.44 276 PRO A CA 1
ATOM 2126 C C . PRO A 1 276 ? 4.655 -9.408 11.761 1.00 96.44 276 PRO A C 1
ATOM 2128 O O . PRO A 1 276 ? 5.109 -10.215 12.570 1.00 96.44 276 PRO A O 1
ATOM 2131 N N . THR A 1 277 ? 4.551 -8.115 12.065 1.00 95.56 277 THR A N 1
ATOM 2132 C CA . THR A 1 277 ? 5.091 -7.531 13.310 1.00 95.56 277 THR A CA 1
ATOM 2133 C C . THR A 1 277 ? 4.075 -7.412 14.437 1.00 95.56 277 THR A C 1
ATOM 2135 O O . THR A 1 277 ? 4.439 -7.600 15.596 1.00 95.56 277 THR A O 1
ATOM 2138 N N . ALA A 1 278 ? 2.811 -7.135 14.116 1.00 94.62 278 ALA A N 1
ATOM 2139 C CA . ALA A 1 278 ? 1.716 -7.052 15.082 1.00 94.62 278 ALA A CA 1
ATOM 2140 C C . ALA A 1 278 ? 0.416 -7.627 14.497 1.00 94.62 278 ALA A C 1
ATOM 2142 O O . ALA A 1 278 ? 0.206 -7.568 13.286 1.00 94.62 278 ALA A O 1
ATOM 2143 N N . ARG A 1 279 ? -0.457 -8.156 15.361 1.00 95.38 279 ARG A N 1
ATOM 2144 C CA . ARG A 1 279 ? -1.862 -8.475 15.064 1.00 95.38 279 ARG A CA 1
ATOM 2145 C C . ARG A 1 279 ? -2.726 -7.524 15.889 1.00 95.38 279 ARG A C 1
ATOM 2147 O O . ARG A 1 279 ? -2.490 -7.395 17.086 1.00 95.38 279 ARG A O 1
ATOM 2154 N N . HIS A 1 280 ? -3.721 -6.900 15.269 1.00 95.38 280 HIS A N 1
ATOM 2155 C CA . HIS A 1 280 ? -4.753 -6.145 15.976 1.00 95.38 280 HIS A CA 1
ATOM 2156 C C . HIS A 1 280 ? -5.908 -7.072 16.333 1.00 95.38 280 HIS A C 1
ATOM 2158 O O . HIS A 1 280 ? -6.549 -7.647 15.452 1.00 95.38 280 HIS A O 1
ATOM 2164 N N . GLU A 1 281 ? -6.182 -7.217 17.627 1.00 91.62 281 GLU A N 1
ATOM 2165 C CA . GLU A 1 281 ? -7.230 -8.114 18.128 1.00 91.62 281 GLU A CA 1
ATOM 2166 C C . GLU A 1 281 ? -8.501 -7.333 18.492 1.00 91.62 281 GLU A C 1
ATOM 2168 O O . GLU A 1 281 ? -9.599 -7.705 18.063 1.00 91.62 281 GLU A O 1
ATOM 2173 N N . GLY A 1 282 ? -8.355 -6.207 19.200 1.00 94.56 282 GLY A N 1
ATOM 2174 C CA . GLY A 1 282 ? -9.465 -5.359 19.640 1.00 94.56 282 GLY A CA 1
ATOM 2175 C C . GLY A 1 282 ? -10.109 -4.527 18.523 1.00 94.56 282 GLY A C 1
ATOM 2176 O O . GLY A 1 282 ? -9.431 -4.016 17.630 1.00 94.56 282 GLY A O 1
ATOM 2177 N N . ASN A 1 283 ? -11.430 -4.336 18.600 1.00 94.62 283 ASN A N 1
ATOM 2178 C CA . ASN A 1 283 ? -12.198 -3.600 17.586 1.00 94.62 283 ASN A CA 1
ATOM 2179 C C . ASN A 1 283 ? -11.729 -2.141 17.433 1.00 94.62 283 ASN A C 1
ATOM 2181 O O . ASN A 1 283 ? -11.635 -1.657 16.309 1.00 94.62 283 ASN A O 1
ATOM 2185 N N . GLU A 1 284 ? -11.373 -1.451 18.525 1.00 95.06 284 GLU A N 1
ATOM 2186 C CA . GLU A 1 284 ? -10.858 -0.073 18.451 1.00 95.06 284 GLU A CA 1
ATOM 2187 C C . GLU A 1 284 ? -9.528 -0.001 17.686 1.00 95.06 284 GLU A C 1
ATOM 2189 O O . GLU A 1 284 ? -9.357 0.881 16.850 1.00 95.06 284 GLU A O 1
ATOM 2194 N N . GLU A 1 285 ? -8.607 -0.944 17.915 1.00 95.31 285 GLU A N 1
ATOM 2195 C CA . GLU A 1 285 ? -7.323 -0.993 17.205 1.00 95.31 285 GLU A CA 1
ATOM 2196 C C . GLU A 1 285 ? -7.515 -1.233 15.708 1.00 95.31 285 GLU A C 1
ATOM 2198 O O . GLU A 1 285 ? -6.952 -0.515 14.884 1.00 95.31 285 GLU A O 1
ATOM 2203 N N . LYS A 1 286 ? -8.360 -2.209 15.355 1.00 96.25 286 LYS A N 1
ATOM 2204 C CA . LYS A 1 286 ? -8.719 -2.517 13.967 1.00 96.25 286 LYS A CA 1
ATOM 2205 C C . LYS A 1 286 ? -9.334 -1.298 13.274 1.00 96.25 286 LYS A C 1
ATOM 2207 O O . LYS A 1 286 ? -8.908 -0.943 12.178 1.00 96.25 286 LYS A O 1
ATOM 2212 N N . ILE A 1 287 ? -10.275 -0.609 13.927 1.00 96.56 287 ILE A N 1
ATOM 2213 C CA . ILE A 1 287 ? -10.900 0.621 13.412 1.00 96.56 287 ILE A CA 1
ATOM 2214 C C . ILE A 1 287 ? -9.866 1.751 13.280 1.00 96.56 287 ILE A C 1
ATOM 2216 O O . ILE A 1 287 ? -9.823 2.408 12.240 1.00 96.56 287 ILE A O 1
ATOM 2220 N N . ARG A 1 288 ? -8.979 1.940 14.267 1.00 95.69 288 ARG A N 1
ATOM 2221 C CA . ARG A 1 288 ? -7.868 2.907 14.206 1.00 95.69 288 ARG A CA 1
ATOM 2222 C C . ARG A 1 288 ? -6.929 2.617 13.028 1.00 95.69 288 ARG A C 1
ATOM 2224 O O . ARG A 1 288 ? -6.523 3.543 12.330 1.00 95.69 288 ARG A O 1
ATOM 2231 N N . ALA A 1 289 ? -6.645 1.347 12.750 1.00 94.69 289 ALA A N 1
ATOM 2232 C CA . ALA A 1 289 ? -5.831 0.943 11.610 1.00 94.69 289 ALA A CA 1
ATOM 2233 C C . ALA A 1 289 ? -6.541 1.205 10.259 1.00 94.69 289 ALA A C 1
ATOM 2235 O O . ALA A 1 289 ? -5.914 1.708 9.324 1.00 94.69 289 ALA A O 1
ATOM 2236 N N . LEU A 1 290 ? -7.856 0.952 10.153 1.00 95.81 290 LEU A N 1
ATOM 2237 C CA . LEU A 1 290 ? -8.652 1.313 8.965 1.00 95.81 290 LEU A CA 1
ATOM 2238 C C . LEU A 1 290 ? -8.709 2.830 8.739 1.00 95.81 290 LEU A C 1
ATOM 2240 O O . LEU A 1 290 ? -8.641 3.275 7.594 1.00 95.81 290 LEU A O 1
ATOM 2244 N N . ILE A 1 291 ? -8.774 3.625 9.813 1.00 94.94 291 ILE A N 1
ATOM 2245 C CA . ILE A 1 291 ? -8.630 5.085 9.746 1.00 94.94 291 ILE A CA 1
ATOM 2246 C C . ILE A 1 291 ? -7.266 5.436 9.139 1.00 94.94 291 ILE A C 1
ATOM 2248 O O . ILE A 1 291 ? -7.232 6.114 8.115 1.00 94.94 291 ILE A O 1
ATOM 2252 N N . GLY A 1 292 ? -6.156 4.908 9.667 1.00 91.56 292 GLY A N 1
ATOM 2253 C CA . GLY A 1 292 ? -4.806 5.199 9.158 1.00 91.56 292 GLY A CA 1
ATOM 2254 C C . GLY A 1 292 ? -4.543 4.772 7.709 1.00 91.56 292 GLY A C 1
ATOM 2255 O O . GLY A 1 292 ? -3.792 5.432 6.995 1.00 91.56 292 GLY A O 1
ATOM 2256 N N . ARG A 1 293 ? -5.228 3.728 7.222 1.00 90.56 293 ARG A N 1
ATOM 2257 C CA . ARG A 1 293 ? -5.220 3.325 5.801 1.00 90.56 293 ARG A CA 1
ATOM 2258 C C . ARG A 1 293 ? -5.803 4.400 4.870 1.00 90.56 293 ARG A C 1
ATOM 2260 O O . ARG A 1 293 ? -5.449 4.439 3.693 1.00 90.56 293 ARG A O 1
ATOM 2267 N N . ARG A 1 294 ? -6.736 5.224 5.359 1.00 90.62 294 ARG A N 1
ATOM 2268 C CA . ARG A 1 294 ? -7.432 6.272 4.585 1.00 90.62 294 ARG A CA 1
ATOM 2269 C C . ARG A 1 294 ? -6.913 7.679 4.890 1.00 90.62 294 ARG A C 1
ATOM 2271 O O . ARG A 1 294 ? -6.942 8.535 4.015 1.00 90.62 294 ARG A O 1
ATOM 2278 N N . PHE A 1 295 ? -6.426 7.886 6.108 1.00 89.06 295 PHE A N 1
ATOM 2279 C CA . PHE A 1 295 ? -5.842 9.116 6.634 1.00 89.06 295 PHE A CA 1
ATOM 2280 C C . PHE A 1 295 ? -4.330 8.928 6.809 1.00 89.06 295 PHE A C 1
ATOM 2282 O O . PHE A 1 295 ? -3.798 8.889 7.916 1.00 89.06 295 PHE A O 1
ATOM 2289 N N . PHE A 1 296 ? -3.654 8.745 5.675 1.00 81.50 296 PHE A N 1
ATOM 2290 C CA . PHE A 1 296 ? -2.220 8.472 5.597 1.00 81.50 296 PHE A CA 1
ATOM 2291 C C . PHE A 1 296 ? -1.390 9.662 6.113 1.00 81.50 296 PHE A C 1
ATOM 2293 O O . PHE A 1 296 ? -1.778 10.815 5.934 1.00 81.50 296 PHE A O 1
ATOM 2300 N N . GLY A 1 297 ? -0.263 9.385 6.776 1.00 82.38 297 GLY A N 1
ATOM 2301 C CA . GLY A 1 297 ? 0.623 10.407 7.356 1.00 82.38 297 GLY A CA 1
ATOM 2302 C C . GLY A 1 297 ? 0.091 11.144 8.600 1.00 82.38 297 GLY A C 1
ATOM 2303 O O . GLY A 1 297 ? 0.805 11.979 9.151 1.00 82.38 297 GLY A O 1
ATOM 2304 N N . ILE A 1 298 ? -1.129 10.851 9.065 1.00 87.69 298 ILE A N 1
ATOM 2305 C CA . ILE A 1 298 ? -1.760 11.503 10.226 1.00 87.69 298 ILE A CA 1
ATOM 2306 C C . ILE A 1 298 ? -1.591 10.622 11.473 1.00 87.69 298 ILE A C 1
ATOM 2308 O O . ILE A 1 298 ? -1.737 9.403 11.402 1.00 87.69 298 ILE A O 1
ATOM 2312 N N . ASP A 1 299 ? -1.310 11.225 12.634 1.00 89.50 299 ASP A N 1
ATOM 2313 C CA . ASP A 1 299 ? -1.219 10.484 13.899 1.00 89.50 299 ASP A CA 1
ATOM 2314 C C . ASP A 1 299 ? -2.596 9.943 14.325 1.00 89.50 299 ASP A C 1
ATOM 2316 O O . ASP A 1 299 ? -3.546 10.682 14.596 1.00 89.50 299 ASP A O 1
ATOM 2320 N N . LEU A 1 300 ? -2.690 8.617 14.418 1.00 90.69 300 LEU A N 1
ATOM 2321 C CA . LEU A 1 300 ? -3.922 7.886 14.712 1.00 90.69 300 LEU A CA 1
ATOM 2322 C C . LEU A 1 300 ? -4.399 8.052 16.167 1.00 90.69 300 LEU A C 1
ATOM 2324 O O . LEU A 1 300 ? -5.520 7.654 16.498 1.00 90.69 300 LEU A O 1
ATOM 2328 N N . ASN A 1 301 ? -3.568 8.644 17.030 1.00 92.31 301 ASN A N 1
ATOM 2329 C CA . ASN A 1 301 ? -3.921 9.015 18.400 1.00 92.31 301 ASN A CA 1
ATOM 2330 C C . ASN A 1 301 ? -4.741 10.318 18.475 1.00 92.31 301 ASN A C 1
ATOM 2332 O O . ASN A 1 301 ? -5.401 10.561 19.485 1.00 92.31 301 ASN A O 1
ATOM 2336 N N . LEU A 1 302 ? -4.740 11.139 17.415 1.00 93.31 302 LEU A N 1
ATOM 2337 C CA . LEU A 1 302 ? -5.544 12.367 17.339 1.00 93.31 302 LEU A CA 1
ATOM 2338 C C . LEU A 1 302 ? -7.043 12.065 17.143 1.00 93.31 302 LEU A C 1
ATOM 2340 O O . LEU A 1 302 ? -7.901 12.818 17.608 1.00 93.31 302 LEU A O 1
ATOM 2344 N N . PHE A 1 303 ? -7.367 10.937 16.501 1.00 94.75 303 PHE A N 1
ATOM 2345 C CA . PHE A 1 303 ? -8.740 10.461 16.327 1.00 94.75 303 PHE A CA 1
ATOM 2346 C C . PHE A 1 303 ? -9.276 9.839 17.622 1.00 94.75 303 PHE A C 1
ATOM 2348 O O . PHE A 1 303 ? -8.807 8.782 18.064 1.00 94.75 303 PHE A O 1
ATOM 2355 N N . LYS A 1 304 ? -10.328 10.435 18.197 1.00 96.31 304 LYS A N 1
ATOM 2356 C CA . LYS A 1 304 ? -11.054 9.812 19.315 1.00 96.31 304 LYS A CA 1
ATOM 2357 C C . LYS A 1 304 ? -12.130 8.890 18.763 1.00 96.31 304 LYS A C 1
ATOM 2359 O O . LYS A 1 304 ? -13.063 9.340 18.101 1.00 96.31 304 LYS A O 1
ATOM 2364 N N . ILE A 1 305 ? -11.998 7.602 19.047 1.00 97.12 305 ILE A N 1
ATOM 2365 C CA . ILE A 1 305 ? -12.947 6.566 18.639 1.00 97.12 305 ILE A CA 1
ATOM 2366 C C . ILE A 1 305 ? -13.838 6.253 19.844 1.00 97.12 305 ILE A C 1
ATOM 2368 O O . ILE A 1 305 ? -13.369 6.183 20.977 1.00 97.12 305 ILE A O 1
ATOM 2372 N N . THR A 1 306 ? -15.139 6.086 19.629 1.00 97.31 306 THR A N 1
ATOM 2373 C CA . THR A 1 306 ? -16.077 5.628 20.661 1.00 97.31 306 THR A CA 1
ATOM 2374 C C . THR A 1 306 ? -16.981 4.554 20.078 1.00 97.31 306 THR A C 1
ATOM 2376 O O . THR A 1 306 ? -17.725 4.800 19.128 1.00 97.31 306 THR A O 1
ATOM 2379 N N . LEU A 1 307 ? -16.895 3.355 20.653 1.00 95.81 307 LEU A N 1
ATOM 2380 C CA . LEU A 1 307 ? -17.672 2.190 20.243 1.00 95.81 307 LEU A CA 1
ATOM 2381 C C . LEU A 1 307 ? -18.975 2.124 21.048 1.00 95.81 307 LEU A C 1
ATOM 2383 O O . LEU A 1 307 ? -18.962 2.119 22.279 1.00 95.81 307 LEU A O 1
ATOM 2387 N N . LEU A 1 308 ? -20.101 2.065 20.344 1.00 93.75 308 LEU A N 1
ATOM 2388 C CA . LEU A 1 308 ? -21.447 1.876 20.880 1.00 93.75 308 LEU A CA 1
ATOM 2389 C C . LEU A 1 308 ? -22.055 0.619 20.235 1.00 93.75 308 LEU A C 1
ATOM 2391 O O . LEU A 1 308 ? -21.633 0.210 19.158 1.00 93.75 308 LEU A O 1
ATOM 2395 N N . LYS A 1 309 ? -23.081 0.025 20.862 1.00 90.81 309 LYS A N 1
ATOM 2396 C CA . LYS A 1 309 ? -23.612 -1.319 20.529 1.00 90.81 309 LYS A CA 1
ATOM 2397 C C . LYS A 1 309 ? -23.857 -1.634 19.044 1.00 90.81 309 LYS A C 1
ATOM 2399 O O . LYS A 1 309 ? -23.807 -2.804 18.696 1.00 90.81 309 LYS A O 1
ATOM 2404 N N . LYS A 1 310 ? -24.207 -0.634 18.228 1.00 95.75 310 LYS A N 1
ATOM 2405 C CA . LYS A 1 310 ? -24.404 -0.754 16.771 1.00 95.75 310 LYS A CA 1
ATOM 2406 C C . LYS A 1 310 ? -23.847 0.453 16.004 1.00 95.75 310 LYS A C 1
ATOM 2408 O O . LYS A 1 310 ? -24.275 0.737 14.890 1.00 95.75 310 LYS A O 1
ATOM 2413 N N . LYS A 1 311 ? -22.955 1.231 16.629 1.00 97.19 311 LYS A N 1
ATOM 2414 C CA . LYS A 1 311 ? -22.547 2.550 16.132 1.00 97.19 311 LYS A CA 1
ATOM 2415 C C . LYS A 1 311 ? -21.107 2.882 16.504 1.00 97.19 311 LYS A C 1
ATOM 2417 O O . LYS A 1 311 ? -20.720 2.738 17.661 1.00 97.19 311 LYS A O 1
ATOM 2422 N N . VAL A 1 312 ? -20.343 3.405 15.552 1.00 97.94 312 VAL A N 1
ATOM 2423 C CA . VAL A 1 312 ? -18.981 3.905 15.783 1.00 97.94 312 VAL A CA 1
ATOM 2424 C C . VAL A 1 312 ? -18.972 5.421 15.615 1.00 97.94 312 VAL A C 1
ATOM 2426 O O . VAL A 1 312 ? -19.313 5.941 14.556 1.00 97.94 312 VAL A O 1
ATOM 2429 N N . ARG A 1 313 ? -18.572 6.143 16.664 1.00 98.00 313 ARG A N 1
ATOM 2430 C CA . ARG A 1 313 ? -18.350 7.594 16.621 1.00 98.00 313 ARG A CA 1
ATOM 2431 C C . ARG A 1 313 ? -16.855 7.871 16.486 1.00 98.00 313 ARG A C 1
ATOM 2433 O O . ARG A 1 313 ? -16.062 7.329 17.254 1.00 98.00 313 ARG A O 1
ATOM 2440 N N . ILE A 1 314 ? -16.487 8.721 15.533 1.00 97.81 314 ILE A N 1
ATOM 2441 C CA . ILE A 1 314 ? -15.106 9.125 15.249 1.00 97.81 314 ILE A CA 1
ATOM 2442 C C . ILE A 1 314 ? -15.038 10.652 15.329 1.00 97.81 314 ILE A C 1
ATOM 2444 O O . ILE A 1 314 ? -15.604 11.356 14.492 1.00 97.81 314 ILE A O 1
ATOM 2448 N N . GLU A 1 315 ? -14.351 11.177 16.341 1.00 97.06 315 GLU A N 1
ATOM 2449 C CA . GLU A 1 315 ? -13.981 12.591 16.384 1.00 97.06 315 GLU A CA 1
ATOM 2450 C C . GLU A 1 315 ? -12.799 12.815 15.435 1.00 97.06 315 GLU A C 1
ATOM 2452 O O . GLU A 1 315 ? -11.738 12.203 15.586 1.00 97.06 315 GLU A O 1
ATOM 2457 N N . ILE A 1 316 ? -13.014 13.669 14.439 1.00 96.00 316 ILE A N 1
ATOM 2458 C CA . ILE A 1 316 ? -12.005 14.102 13.477 1.00 96.00 316 ILE A CA 1
ATOM 2459 C C . ILE A 1 316 ? -11.149 15.195 14.141 1.00 96.00 316 ILE A C 1
ATOM 2461 O O . ILE A 1 316 ? -11.715 16.107 14.750 1.00 96.00 316 ILE A O 1
ATOM 2465 N N . PRO A 1 317 ? -9.810 15.134 14.038 1.00 94.38 317 PRO A N 1
ATOM 2466 C CA . PRO A 1 317 ? -8.935 16.172 14.572 1.00 94.38 317 PRO A CA 1
ATOM 2467 C C . PRO A 1 317 ? -8.917 17.434 13.690 1.00 94.38 317 PRO A C 1
ATOM 2469 O O . PRO A 1 317 ? -9.106 17.368 12.474 1.00 94.38 317 PRO A O 1
ATOM 2472 N N . GLU A 1 318 ? -8.706 18.599 14.306 1.00 91.94 318 GLU A N 1
ATOM 2473 C CA . GLU A 1 318 ? -8.859 19.913 13.657 1.00 91.94 318 GLU A CA 1
ATOM 2474 C C . GLU A 1 318 ? -7.824 20.153 12.547 1.00 91.94 318 GLU A C 1
ATOM 2476 O O . GLU A 1 318 ? -8.132 20.776 11.530 1.00 91.94 318 GLU A O 1
ATOM 2481 N N . GLU A 1 319 ? -6.631 19.567 12.682 1.00 88.50 319 GLU A N 1
ATOM 2482 C CA . GLU A 1 319 ? -5.540 19.637 11.709 1.00 88.50 319 GLU A CA 1
ATOM 2483 C C . GLU A 1 319 ? -5.931 19.123 10.313 1.00 88.50 319 GLU A C 1
ATOM 2485 O O . GLU A 1 319 ? -5.285 19.489 9.330 1.00 88.50 319 GLU A O 1
ATOM 2490 N N . ILE A 1 320 ? -6.974 18.285 10.207 1.00 91.06 320 ILE A N 1
ATOM 2491 C CA . ILE A 1 320 ? -7.350 17.615 8.953 1.00 91.06 320 ILE A CA 1
ATOM 2492 C C . ILE A 1 320 ? -8.710 18.042 8.388 1.00 91.06 320 ILE A C 1
ATOM 2494 O O . ILE A 1 320 ? -9.071 17.558 7.316 1.00 91.06 320 ILE A O 1
ATOM 2498 N N . PHE A 1 321 ? -9.443 18.966 9.031 1.00 91.38 321 PHE A N 1
ATOM 2499 C CA . PHE A 1 321 ? -10.757 19.455 8.556 1.00 91.38 321 PHE A CA 1
ATOM 2500 C C . PHE A 1 321 ? -10.725 19.964 7.103 1.00 91.38 321 PHE A C 1
ATOM 2502 O O . PHE A 1 321 ? -11.684 19.786 6.352 1.00 91.38 321 PHE A O 1
ATOM 2509 N N . PHE A 1 322 ? -9.605 20.568 6.696 1.00 86.81 322 PHE A N 1
ATOM 2510 C CA . PHE A 1 322 ? -9.387 21.117 5.353 1.00 86.81 322 PHE A CA 1
ATOM 2511 C C . PHE A 1 322 ? -8.506 20.223 4.462 1.00 86.81 322 PHE A C 1
ATOM 2513 O O . PHE A 1 322 ? -8.041 20.669 3.415 1.00 86.81 322 PHE A O 1
ATOM 2520 N N . GLY A 1 323 ? -8.265 18.971 4.868 1.00 87.38 323 GLY A N 1
ATOM 2521 C CA . GLY A 1 323 ? -7.491 18.006 4.092 1.00 87.38 323 GLY A CA 1
ATOM 2522 C C . GLY A 1 323 ? -8.159 17.669 2.757 1.00 87.38 323 GLY A C 1
ATOM 2523 O O . GLY A 1 323 ? -9.380 17.485 2.678 1.00 87.38 323 GLY A O 1
ATOM 2524 N N . GLU A 1 324 ? -7.361 17.562 1.693 1.00 86.75 324 GLU A N 1
ATOM 2525 C CA . GLU A 1 324 ? -7.879 17.192 0.377 1.00 86.75 324 GLU A CA 1
ATOM 2526 C C . GLU A 1 324 ? -8.611 15.845 0.433 1.00 86.75 324 GLU A C 1
ATOM 2528 O O . GLU A 1 324 ? -8.169 14.890 1.068 1.00 86.75 324 GLU A O 1
ATOM 2533 N N . ASN A 1 325 ? -9.756 15.764 -0.246 1.00 90.56 325 ASN A N 1
ATOM 2534 C CA . ASN A 1 325 ? -10.574 14.552 -0.331 1.00 90.56 325 ASN A CA 1
ATOM 2535 C C . ASN A 1 325 ? -11.072 13.981 1.022 1.00 90.56 325 ASN A C 1
ATOM 2537 O O . ASN A 1 325 ? -11.561 12.849 1.041 1.00 90.56 325 ASN A O 1
ATOM 2541 N N . ILE A 1 326 ? -11.059 14.750 2.127 1.00 93.38 326 ILE A N 1
ATOM 2542 C CA . ILE A 1 326 ? -11.504 14.312 3.473 1.00 93.38 326 ILE A CA 1
ATOM 2543 C C . ILE A 1 326 ? -12.850 13.560 3.470 1.00 93.38 326 ILE A C 1
ATOM 2545 O O . ILE A 1 326 ? -12.995 12.533 4.131 1.00 93.38 326 ILE A O 1
ATOM 2549 N N . GLN A 1 327 ? -13.837 14.013 2.690 1.00 94.88 327 GLN A N 1
ATOM 2550 C CA . GLN A 1 327 ? -15.161 13.376 2.624 1.00 94.88 327 GLN A CA 1
ATOM 2551 C C . GLN A 1 327 ? -15.127 12.011 1.904 1.00 94.88 327 GLN A C 1
ATOM 2553 O O . GLN A 1 327 ? -15.883 11.102 2.249 1.00 94.88 327 GLN A O 1
ATOM 2558 N N . ILE A 1 328 ? -14.210 11.832 0.946 1.00 95.19 328 ILE A N 1
ATOM 2559 C CA . ILE A 1 328 ? -13.947 10.544 0.288 1.00 95.19 328 ILE A CA 1
ATOM 2560 C C . ILE A 1 328 ? -13.222 9.608 1.265 1.00 95.19 328 ILE A C 1
ATOM 2562 O O . ILE A 1 328 ? -13.593 8.439 1.364 1.00 95.19 328 ILE A O 1
ATOM 2566 N N . ALA A 1 329 ? -12.260 10.120 2.043 1.00 94.62 329 ALA A N 1
ATOM 2567 C CA . ALA A 1 329 ? -11.578 9.356 3.089 1.00 94.62 329 ALA A CA 1
ATOM 2568 C C . ALA A 1 329 ? -12.558 8.877 4.181 1.00 94.62 329 ALA A C 1
ATOM 2570 O O . ALA A 1 329 ? -12.603 7.680 4.461 1.00 94.62 329 ALA A O 1
ATOM 2571 N N . LYS A 1 330 ? -13.427 9.759 4.706 1.00 96.31 330 LYS A N 1
ATOM 2572 C CA . LYS A 1 330 ? -14.524 9.409 5.637 1.00 96.31 330 LYS A CA 1
ATOM 2573 C C . LYS A 1 330 ? -15.444 8.323 5.076 1.00 96.31 330 LYS A C 1
ATOM 2575 O O . LYS A 1 330 ? -15.745 7.348 5.766 1.00 96.31 330 LYS A O 1
ATOM 2580 N N . ARG A 1 331 ? -15.876 8.446 3.814 1.00 96.62 331 ARG A N 1
ATOM 2581 C CA . ARG A 1 331 ? -16.697 7.411 3.163 1.00 96.62 331 ARG A CA 1
ATOM 2582 C C . ARG A 1 331 ? -15.932 6.091 3.019 1.00 96.62 331 ARG A C 1
ATOM 2584 O O . ARG A 1 331 ? -16.508 5.038 3.265 1.00 96.62 331 ARG A O 1
ATOM 2591 N N . GLY A 1 332 ? -14.644 6.148 2.680 1.00 96.44 332 GLY A N 1
ATOM 2592 C CA . GLY A 1 332 ? -13.758 4.985 2.613 1.00 96.44 332 GLY A CA 1
ATOM 2593 C C . GLY A 1 332 ? -13.600 4.271 3.957 1.00 96.44 332 GLY A C 1
ATOM 2594 O O . GLY A 1 332 ? -13.696 3.050 3.993 1.00 96.44 332 GLY A O 1
ATOM 2595 N N . VAL A 1 333 ? -13.432 5.016 5.056 1.00 96.81 333 VAL A N 1
ATOM 2596 C CA . VAL A 1 333 ? -13.392 4.460 6.420 1.00 96.81 333 VAL A CA 1
ATOM 2597 C C . VAL A 1 333 ? -14.737 3.840 6.797 1.00 96.81 333 VAL A C 1
ATOM 2599 O O . VAL A 1 333 ? -14.756 2.716 7.278 1.00 96.81 333 VAL A O 1
ATOM 2602 N N . ALA A 1 334 ? -15.864 4.510 6.536 1.00 97.31 334 ALA A N 1
ATOM 2603 C CA . ALA A 1 334 ? -17.185 3.968 6.868 1.00 97.31 334 ALA A CA 1
ATOM 2604 C C . ALA A 1 334 ? -17.489 2.668 6.097 1.00 97.31 334 ALA A C 1
ATOM 2606 O O . ALA A 1 334 ? -17.978 1.704 6.678 1.00 97.31 334 ALA A O 1
ATOM 2607 N N . MET A 1 335 ? -17.141 2.612 4.805 1.00 96.56 335 MET A N 1
ATOM 2608 C CA . MET A 1 335 ? -17.290 1.401 3.989 1.00 96.56 335 MET A CA 1
ATOM 2609 C C . MET A 1 335 ? -16.326 0.281 4.405 1.00 96.56 335 MET A C 1
ATOM 2611 O O . MET A 1 335 ? -16.719 -0.882 4.376 1.00 96.56 335 MET A O 1
ATOM 2615 N N . ASP A 1 336 ? -15.098 0.608 4.822 1.00 95.94 336 ASP A N 1
ATOM 2616 C CA . ASP A 1 336 ? -14.182 -0.380 5.403 1.00 95.94 336 ASP A CA 1
ATOM 2617 C C . ASP A 1 336 ? -14.719 -0.905 6.752 1.00 95.94 336 ASP A C 1
ATOM 2619 O O . ASP A 1 336 ? -14.671 -2.105 6.992 1.00 95.94 336 ASP A O 1
ATOM 2623 N N . ILE A 1 337 ? -15.279 -0.050 7.619 1.00 96.62 337 ILE A N 1
ATOM 2624 C CA . ILE A 1 337 ? -15.854 -0.469 8.910 1.00 96.62 337 ILE A CA 1
ATOM 2625 C C . ILE A 1 337 ? -17.055 -1.400 8.693 1.00 96.62 337 ILE A C 1
ATOM 2627 O O . ILE A 1 337 ? -17.032 -2.517 9.200 1.00 96.62 337 ILE A O 1
ATOM 2631 N N . HIS A 1 338 ? -18.053 -1.011 7.892 1.00 96.25 338 HIS A N 1
ATOM 2632 C CA . HIS A 1 338 ? -19.216 -1.872 7.617 1.00 96.25 338 HIS A CA 1
ATOM 2633 C C . HIS A 1 338 ? -18.844 -3.222 6.971 1.00 96.25 338 HIS A C 1
ATOM 2635 O O . HIS A 1 338 ? -19.592 -4.183 7.116 1.00 96.25 338 HIS A O 1
ATOM 2641 N N . ARG A 1 339 ? -17.706 -3.321 6.263 1.00 94.88 339 ARG A N 1
ATOM 2642 C CA . ARG A 1 339 ? -17.218 -4.590 5.687 1.00 94.88 339 ARG A CA 1
ATOM 2643 C C . ARG A 1 339 ? -16.728 -5.577 6.750 1.00 94.88 339 ARG A C 1
ATOM 2645 O O . ARG A 1 339 ? -16.858 -6.778 6.550 1.00 94.88 339 ARG A O 1
ATOM 2652 N N . TYR A 1 340 ? -16.131 -5.083 7.834 1.00 95.00 340 TYR A N 1
ATOM 2653 C CA . TYR A 1 340 ? -15.452 -5.912 8.840 1.00 95.00 340 TYR A CA 1
ATOM 2654 C C . TYR A 1 340 ? -16.169 -5.974 10.197 1.00 95.00 340 TYR A C 1
ATOM 2656 O O . TYR A 1 340 ? -15.775 -6.759 11.057 1.00 95.00 340 TYR A O 1
ATOM 2664 N N . PHE A 1 341 ? -17.202 -5.152 10.391 1.00 94.75 341 PHE A N 1
ATOM 2665 C CA . PHE A 1 341 ? -17.988 -5.045 11.619 1.00 94.75 341 PHE A CA 1
ATOM 2666 C C . PHE A 1 341 ? -19.483 -5.083 11.275 1.00 94.75 341 PHE A C 1
ATOM 2668 O O . PHE A 1 341 ? -20.150 -4.051 11.209 1.00 94.75 341 PHE A O 1
ATOM 2675 N N . GLU A 1 342 ? -20.001 -6.291 11.030 1.00 91.69 342 GLU A N 1
ATOM 2676 C CA . GLU A 1 342 ? -21.414 -6.551 10.690 1.00 91.69 342 GLU A CA 1
ATOM 2677 C C . GLU A 1 342 ? -22.403 -6.102 11.788 1.00 91.69 342 GLU A C 1
ATOM 2679 O O . GLU A 1 342 ? -23.599 -5.962 11.542 1.00 91.69 342 GLU A O 1
ATOM 2684 N N . ASP A 1 343 ? -21.917 -5.868 13.011 1.00 93.81 343 ASP A N 1
ATOM 2685 C CA . ASP A 1 343 ? -22.687 -5.347 14.138 1.00 93.81 343 ASP A CA 1
ATOM 2686 C C . ASP A 1 343 ? -22.916 -3.821 14.082 1.00 93.81 343 ASP A C 1
ATOM 2688 O O . ASP A 1 343 ? -23.835 -3.318 14.746 1.00 93.81 343 ASP A O 1
ATOM 2692 N N . VAL A 1 344 ? -22.134 -3.091 13.273 1.00 96.38 344 VAL A N 1
ATOM 2693 C CA . VAL A 1 344 ? -22.156 -1.624 13.148 1.00 96.38 344 VAL A CA 1
ATOM 2694 C C . VAL A 1 344 ? -23.088 -1.167 12.017 1.00 96.38 344 VAL A C 1
ATOM 2696 O O . VAL A 1 344 ? -22.729 -1.189 10.838 1.00 96.38 344 VAL A O 1
ATOM 2699 N N . ASP A 1 345 ? -24.263 -0.656 12.396 1.00 96.00 345 ASP A N 1
ATOM 2700 C CA . ASP A 1 345 ? -25.256 -0.073 11.479 1.00 96.00 345 ASP A CA 1
ATOM 2701 C C . ASP A 1 345 ? -24.934 1.385 11.100 1.00 96.00 345 ASP A C 1
ATOM 2703 O O . ASP A 1 345 ? -25.380 1.865 10.060 1.00 96.00 345 ASP A O 1
ATOM 2707 N N . GLU A 1 346 ? -24.190 2.117 11.941 1.00 97.25 346 GLU A N 1
ATOM 2708 C CA . GLU A 1 346 ? -23.999 3.570 11.803 1.00 97.25 346 GLU A CA 1
ATOM 2709 C C . GLU A 1 346 ? -22.551 4.011 12.100 1.00 97.25 346 GLU A C 1
ATOM 2711 O O . GLU A 1 346 ? -21.968 3.633 13.120 1.00 97.25 346 GLU A O 1
ATOM 2716 N N . ILE A 1 347 ? -21.980 4.877 11.252 1.00 97.75 347 ILE A N 1
ATOM 2717 C CA . ILE A 1 347 ? -20.737 5.609 11.543 1.00 97.75 347 ILE A CA 1
ATOM 2718 C C . ILE A 1 347 ? -21.035 7.111 11.593 1.00 97.75 347 ILE A C 1
ATOM 2720 O O . ILE A 1 347 ? -21.555 7.688 10.640 1.00 97.75 347 ILE A O 1
ATOM 2724 N N . GLU A 1 348 ? -20.662 7.749 12.701 1.00 97.81 348 GLU A N 1
ATOM 2725 C CA . GLU A 1 348 ? -20.846 9.180 12.960 1.00 97.81 348 GLU A CA 1
ATOM 2726 C C . GLU A 1 348 ? -19.486 9.886 13.025 1.00 97.81 348 GLU A C 1
ATOM 2728 O O . GLU A 1 348 ? -18.618 9.509 13.815 1.00 97.81 348 GLU A O 1
ATOM 2733 N N . TYR A 1 349 ? -19.314 10.934 12.217 1.00 97.31 349 TYR A N 1
ATOM 2734 C CA . TYR A 1 349 ? -18.111 11.767 12.203 1.00 97.31 349 TYR A CA 1
ATOM 2735 C C . TYR A 1 349 ? -18.377 13.109 12.881 1.00 97.31 349 TYR A C 1
ATOM 2737 O O . TYR A 1 349 ? -19.204 13.884 12.403 1.00 97.31 349 TYR A O 1
ATOM 2745 N N . ASN A 1 350 ? -17.635 13.401 13.949 1.00 96.00 350 ASN A N 1
ATOM 2746 C CA . ASN A 1 350 ? -17.752 14.655 14.690 1.00 96.00 350 ASN A CA 1
ATOM 2747 C C . ASN A 1 350 ? -16.579 15.587 14.371 1.00 96.00 350 ASN A C 1
ATOM 2749 O O . ASN A 1 350 ? -15.424 15.204 14.539 1.00 96.00 350 ASN A O 1
ATOM 2753 N N . GLU A 1 351 ? -16.880 16.827 13.990 1.00 95.19 351 GLU A N 1
ATOM 2754 C CA . GLU A 1 351 ? -15.915 17.923 13.832 1.00 95.19 351 GLU A CA 1
ATOM 2755 C C . GLU A 1 351 ? -16.255 19.000 14.871 1.00 95.19 351 GLU A C 1
ATOM 2757 O O . GLU A 1 351 ? -17.366 19.531 14.878 1.00 95.19 351 GLU A O 1
ATOM 2762 N N . ILE A 1 352 ? -15.337 19.281 15.804 1.00 93.62 352 ILE A N 1
ATOM 2763 C CA . ILE A 1 352 ? -15.601 20.151 16.965 1.00 93.62 352 ILE A CA 1
ATOM 2764 C C . ILE A 1 352 ? -14.827 21.465 16.835 1.00 93.62 352 ILE A C 1
ATOM 2766 O O . ILE A 1 352 ? -13.767 21.643 17.433 1.00 93.62 352 ILE A O 1
ATOM 2770 N N . ILE A 1 353 ? -15.393 22.412 16.084 1.00 92.75 353 ILE A N 1
ATOM 2771 C CA . ILE A 1 353 ? -14.874 23.783 16.001 1.00 92.75 353 ILE A CA 1
ATOM 2772 C C . ILE A 1 353 ? -15.188 24.508 17.316 1.00 92.75 353 ILE A C 1
ATOM 2774 O O . ILE A 1 353 ? -16.352 24.710 17.672 1.00 92.75 353 ILE A O 1
ATOM 2778 N N . LYS A 1 354 ? -14.147 24.908 18.051 1.00 90.00 354 LYS A N 1
ATOM 2779 C CA . LYS A 1 354 ? -14.276 25.692 19.289 1.00 90.00 354 LYS A CA 1
ATOM 2780 C C . LYS A 1 354 ? -14.145 27.181 18.991 1.00 90.00 354 LYS A C 1
ATOM 2782 O O . LYS A 1 354 ? -13.445 27.588 18.071 1.00 90.00 354 LYS A O 1
ATOM 2787 N N . ARG A 1 355 ? -14.791 28.011 19.813 1.00 91.44 355 ARG A N 1
ATOM 2788 C CA . ARG A 1 355 ? -14.580 29.460 19.782 1.00 91.44 355 ARG A CA 1
ATOM 2789 C C . ARG A 1 355 ? -13.214 29.790 20.392 1.00 91.44 355 ARG A C 1
ATOM 2791 O O . ARG A 1 355 ? -13.051 29.652 21.603 1.00 91.44 355 ARG A O 1
ATOM 2798 N N . THR A 1 356 ? -12.288 30.224 19.543 1.00 75.25 356 THR A N 1
ATOM 2799 C CA . THR A 1 356 ? -11.044 30.926 19.900 1.00 75.25 356 THR A CA 1
ATOM 2800 C C . THR A 1 356 ? -11.320 32.363 20.328 1.00 75.25 356 THR A C 1
ATOM 2802 O O . THR A 1 356 ? -12.178 32.992 19.661 1.00 75.25 356 THR A O 1
#

Foldseek 3Di:
DDDDDDDDDDDDDDDDDDDDDDDDDDDDDDDDDDDDDDDDDDDDDDDDDDDDDDDDDDDDDDDDDDDDDDDDDDDDDDDDDDDDDDDDDDDDDDDDDDDDDDDDDDDDDDDDDDDDDPDPPDPPPPPQDADDQQWWFFKWKWKAFPVPRQTQDGLDQVVCVVRVNHDPVDHHDTAIDRQPPPPDQQQVSVVRGRHGAQDKDKGKDFLCSHQEAQDPVQKDKDFCVVCVVVVHDDDAQDWDDDPNAIWGFPDDDPRITITGRGDPCHRTMMMMTMHGHDTDDDPLVVLLSLLCVLVPPDDSVQWDWDDDQQEIEIEDHPVCPVPPPVVVSVVSSVVVCVVSPVRHPYYHYDYDDDDD

pLDDT: mean 70.85, std 30.49, range [22.62, 98.0]

Secondary structure (DSSP, 8-state):
------------------------------------------------------------------------------------------------------------------PPP----PPPPP--PPP-TT-EEEEEEEEEETTT--EEEES-HHHHHHTT---TTPPPSPEEEETTTTSS-HHHHTTSTTPPTT--EEEEE-GGGTT----GGGEEEEEHHHHHHTT----TT-EEE-SSSEEEEEEEETTEEEEE-S-TTTT--EEEEEEEEEEE-SHHHHHHHHHHHHSTTS-TTSSEEEEETTEEEEEEPGGGTT-TTHHHHHHHHHHHHHHH-TT--EEEEEE-----

Sequence (356 aa):
MSVDDKKALKEEESEEKAEAAPEEKPKKAAKKKTTKKKAAKKVTTKKMASKAKKAEPKKKTTKKKAAKKVTTKKTASKAKKAEPKKKAAKKVTTKKTASKAKKAEPKKKAAKKKTPKKKAVKKKEPEIEPIKAGDFILLEMTGKAVETGDVFDTTDEELAKKEDIYDEDRTYGPRLVVVGESYVLKGLDDKLPGLKLGESAEVEIPPEGAFGVRNPDNVRTLPFRMLRSKGVNPVVGQQVEMDGRTAQVRSVGAGRVQLDYNHPLAGRKIVYEVKPTARHEGNEEKIRALIGRRFFGIDLNLFKITLLKKKVRIEIPEEIFFGENIQIAKRGVAMDIHRYFEDVDEIEYNEIIKRT